Protein AF-A0A349JNM6-F1 (afdb_monomer)

Mean predicted aligned error: 13.82 Å

Sequence (179 aa):
NLFKAHPEVKPLFANTDMGNQEKKLLNSLVLVVENLRNPEALGPVLNALGGRHVSYGAIPKYYGPVGEALLLTFEQYLLEDWTPEVKKAWLDAFTAITSLMLKGAGVDHAPTTNKSEIAENSEQQAAKTITKPIEQKIEEIPQVEPAEQILTEIPEEASSELPVELLESSFEKVKPRAN

Structure (mmCIF, N/CA/C/O backbone):
data_AF-A0A349JNM6-F1
#
_entry.id   AF-A0A349JNM6-F1
#
loop_
_atom_site.group_PDB
_atom_site.id
_atom_site.type_symbol
_atom_site.label_atom_id
_atom_site.label_alt_id
_atom_site.label_comp_id
_atom_site.label_asym_id
_atom_site.label_entity_id
_atom_site.label_seq_id
_atom_site.pdbx_PDB_ins_code
_atom_site.Cartn_x
_atom_site.Cartn_y
_atom_site.Cartn_z
_atom_site.occupancy
_atom_site.B_iso_or_equiv
_atom_site.auth_seq_id
_atom_site.auth_comp_id
_atom_site.auth_asym_id
_atom_site.auth_atom_id
_atom_site.pdbx_PDB_model_num
ATOM 1 N N . ASN A 1 1 ? -10.653 -5.153 -6.388 1.00 92.12 1 ASN A N 1
ATOM 2 C CA . ASN A 1 1 ? -10.593 -3.674 -6.346 1.00 92.12 1 ASN A CA 1
ATOM 3 C C . ASN A 1 1 ? -9.764 -3.078 -7.480 1.00 92.12 1 ASN A C 1
ATOM 5 O O . ASN A 1 1 ? -10.368 -2.471 -8.356 1.00 92.12 1 ASN A O 1
ATOM 9 N N . LEU A 1 2 ? -8.451 -3.335 -7.561 1.00 95.06 2 LEU A N 1
ATOM 10 C CA . LEU A 1 2 ? -7.548 -2.705 -8.545 1.00 95.06 2 LEU A CA 1
ATOM 11 C C . LEU A 1 2 ? -8.039 -2.761 -10.000 1.00 95.06 2 LEU A C 1
ATOM 13 O O . LEU A 1 2 ? -8.344 -1.739 -10.590 1.00 95.06 2 LEU A O 1
ATOM 17 N N . PHE A 1 3 ? -8.208 -3.953 -10.564 1.00 94.94 3 PHE A N 1
ATOM 18 C CA . PHE A 1 3 ? -8.586 -4.131 -11.973 1.00 94.94 3 PHE A CA 1
ATOM 19 C C . PHE A 1 3 ? -9.996 -3.660 -12.347 1.00 94.94 3 PHE A C 1
ATOM 21 O O . PHE A 1 3 ? -10.322 -3.598 -13.535 1.00 94.94 3 PHE A O 1
ATOM 28 N N . LYS A 1 4 ? -10.842 -3.395 -11.348 1.00 95.31 4 LYS A N 1
ATOM 29 C CA . LYS A 1 4 ? -12.182 -2.840 -11.548 1.00 95.31 4 LYS A CA 1
ATOM 30 C C . LYS A 1 4 ? -12.114 -1.317 -11.673 1.00 95.31 4 LYS A C 1
ATOM 32 O O . LYS A 1 4 ? -12.779 -0.777 -12.545 1.00 95.31 4 LYS A O 1
ATOM 37 N N . ALA A 1 5 ? -11.322 -0.664 -10.821 1.00 93.50 5 ALA A N 1
ATOM 38 C CA . ALA A 1 5 ? -11.134 0.787 -10.829 1.00 93.50 5 ALA A CA 1
ATOM 39 C C . ALA A 1 5 ? -10.139 1.248 -11.910 1.00 93.50 5 ALA A C 1
ATOM 41 O O . ALA A 1 5 ? -10.367 2.260 -12.559 1.00 93.50 5 ALA A O 1
ATOM 42 N N . HIS A 1 6 ? -9.093 0.454 -12.143 1.00 94.06 6 HIS A N 1
ATOM 43 C CA . HIS A 1 6 ? -7.965 0.762 -13.023 1.00 94.06 6 HIS A CA 1
ATOM 44 C C . HIS A 1 6 ? -7.718 -0.387 -14.013 1.00 94.06 6 HIS A C 1
ATOM 46 O O . HIS A 1 6 ? -6.778 -1.176 -13.860 1.00 94.06 6 HIS A O 1
ATOM 52 N N . PRO A 1 7 ? -8.592 -0.592 -15.013 1.00 94.44 7 PRO A N 1
ATOM 53 C CA . PRO A 1 7 ? -8.409 -1.655 -16.000 1.00 94.44 7 PRO A CA 1
ATOM 54 C C . PRO A 1 7 ? -7.111 -1.509 -16.812 1.00 94.44 7 PRO A C 1
ATOM 56 O O . PRO A 1 7 ? -6.583 -2.515 -17.286 1.00 94.44 7 PRO A O 1
ATOM 59 N N . GLU A 1 8 ? -6.568 -0.298 -16.934 1.00 91.81 8 GLU A N 1
ATOM 60 C CA . GLU A 1 8 ? -5.320 0.028 -17.627 1.00 91.81 8 GLU A CA 1
ATOM 61 C C . GLU A 1 8 ? -4.078 -0.621 -17.008 1.00 91.81 8 GLU A C 1
ATOM 63 O O . GLU A 1 8 ? -3.076 -0.777 -17.703 1.00 91.81 8 GLU A O 1
ATOM 68 N N . VAL A 1 9 ? -4.129 -1.039 -15.736 1.00 91.25 9 VAL A N 1
ATOM 69 C CA . VAL A 1 9 ? -3.000 -1.730 -15.091 1.00 91.25 9 VAL A CA 1
ATOM 70 C C . VAL A 1 9 ? -3.009 -3.241 -15.325 1.00 91.25 9 VAL A C 1
ATOM 72 O O . VAL A 1 9 ? -1.990 -3.890 -15.106 1.00 91.25 9 VAL A O 1
ATOM 75 N N . LYS A 1 10 ? -4.123 -3.822 -15.803 1.00 91.94 10 LYS A N 1
ATOM 76 C CA . LYS A 1 10 ? -4.240 -5.271 -16.065 1.00 91.94 10 LYS A CA 1
ATOM 77 C C . LYS A 1 10 ? -3.101 -5.837 -16.927 1.00 91.94 10 LYS A C 1
ATOM 79 O O . LYS A 1 10 ? -2.622 -6.917 -16.585 1.00 91.94 10 LYS A O 1
ATOM 84 N N . PRO A 1 11 ? -2.627 -5.160 -17.996 1.00 91.81 11 PRO A N 1
ATOM 85 C CA . PRO A 1 11 ? -1.544 -5.684 -18.825 1.00 91.81 11 PRO A CA 1
ATOM 86 C C . PRO A 1 11 ? -0.237 -5.944 -18.065 1.00 91.81 11 PRO A C 1
ATOM 88 O O . PRO A 1 11 ? 0.494 -6.855 -18.443 1.00 91.81 11 PRO A O 1
ATOM 91 N N . LEU A 1 12 ? 0.036 -5.222 -16.968 1.00 89.25 12 LEU A N 1
ATOM 92 C CA . LEU A 1 12 ? 1.219 -5.461 -16.123 1.00 89.25 12 LEU A CA 1
ATOM 93 C C . LEU A 1 12 ? 1.202 -6.850 -15.468 1.00 89.25 12 LEU A C 1
ATOM 95 O O . LEU A 1 12 ? 2.251 -7.387 -15.133 1.00 89.25 12 LEU A O 1
ATOM 99 N N . PHE A 1 13 ? 0.014 -7.436 -15.308 1.00 92.00 13 PHE A N 1
ATOM 100 C CA . PHE A 1 13 ? -0.201 -8.726 -14.655 1.00 92.00 13 PHE A CA 1
ATOM 101 C C . PHE A 1 13 ? -0.550 -9.844 -15.649 1.00 92.00 13 PHE A C 1
ATOM 103 O O . PHE A 1 13 ? -0.855 -10.958 -15.233 1.00 92.00 13 PHE A O 1
ATOM 110 N N . ALA A 1 14 ? -0.512 -9.581 -16.962 1.00 90.38 14 ALA A N 1
ATOM 111 C CA . ALA A 1 14 ? -0.973 -10.530 -17.982 1.00 90.38 14 ALA A CA 1
ATOM 112 C C . ALA A 1 14 ? -0.205 -11.865 -17.971 1.00 90.38 14 ALA A C 1
ATOM 114 O O . ALA A 1 14 ? -0.780 -12.909 -18.262 1.00 90.38 14 ALA A O 1
ATOM 115 N N . ASN A 1 15 ? 1.077 -11.830 -17.597 1.00 90.38 15 ASN A N 1
ATOM 116 C CA . ASN A 1 15 ? 1.948 -13.006 -17.494 1.00 90.38 15 ASN A CA 1
ATOM 117 C C . ASN A 1 15 ? 2.228 -13.396 -16.034 1.00 90.38 15 ASN A C 1
ATOM 119 O O . ASN A 1 15 ? 3.237 -14.033 -15.732 1.00 90.38 15 ASN A O 1
ATOM 123 N N . THR A 1 16 ? 1.376 -12.959 -15.108 1.00 92.19 16 THR A N 1
ATOM 124 C CA . THR A 1 16 ? 1.538 -13.197 -13.678 1.00 92.19 16 THR A CA 1
ATOM 125 C C . THR A 1 16 ? 0.541 -14.245 -13.206 1.00 92.19 16 THR A C 1
ATOM 127 O O . THR A 1 16 ? -0.661 -14.131 -13.429 1.00 92.19 16 THR A O 1
ATOM 130 N N . ASP A 1 17 ? 1.034 -15.255 -12.494 1.00 94.25 17 ASP A N 1
ATOM 131 C CA . ASP A 1 17 ? 0.174 -16.147 -11.723 1.00 94.25 17 ASP A CA 1
ATOM 132 C C . ASP A 1 17 ? -0.456 -15.357 -10.569 1.00 94.25 17 ASP A C 1
ATOM 134 O O . ASP A 1 17 ? 0.225 -14.973 -9.614 1.00 94.25 17 ASP A O 1
ATOM 138 N N . MET A 1 18 ? -1.761 -15.106 -10.675 1.00 91.88 18 MET A N 1
ATOM 139 C CA . MET A 1 18 ? -2.489 -14.269 -9.726 1.00 91.88 18 MET A CA 1
ATOM 140 C C . MET A 1 18 ? -2.569 -14.873 -8.320 1.00 91.88 18 MET A C 1
ATOM 142 O O . MET A 1 18 ? -2.523 -14.117 -7.353 1.00 91.88 18 MET A O 1
ATOM 146 N N . GLY A 1 19 ? -2.617 -16.203 -8.180 1.00 91.06 19 GLY A N 1
ATOM 147 C CA . GLY A 1 19 ? -2.638 -16.851 -6.865 1.00 91.06 19 GLY A CA 1
ATOM 148 C C . GLY A 1 19 ? -1.285 -16.745 -6.159 1.00 91.06 19 GLY A C 1
ATOM 149 O O . GLY A 1 19 ? -1.203 -16.484 -4.959 1.00 91.06 19 GLY A O 1
ATOM 150 N N . ASN A 1 20 ? -0.192 -16.870 -6.913 1.00 91.00 20 ASN A N 1
ATOM 151 C CA . ASN A 1 20 ? 1.147 -16.613 -6.386 1.00 91.00 20 ASN A CA 1
ATOM 152 C C . ASN A 1 20 ? 1.394 -15.119 -6.122 1.00 91.00 20 ASN A C 1
ATOM 154 O O . ASN A 1 20 ? 2.088 -14.774 -5.163 1.00 91.00 20 ASN A O 1
ATOM 158 N N . GLN A 1 21 ? 0.830 -14.228 -6.939 1.00 91.88 21 GLN A N 1
ATOM 159 C CA . GLN A 1 21 ? 0.926 -12.783 -6.738 1.00 91.88 21 GLN A CA 1
ATOM 160 C C . GLN A 1 21 ? 0.206 -12.327 -5.469 1.00 91.88 21 GLN A C 1
ATOM 162 O O . GLN A 1 21 ? 0.753 -11.510 -4.731 1.00 91.88 21 GLN A O 1
ATOM 167 N N . GLU A 1 22 ? -0.972 -12.881 -5.182 1.00 89.81 22 GLU A N 1
ATOM 168 C CA . GLU A 1 22 ? -1.706 -12.635 -3.939 1.00 89.81 22 GLU A CA 1
ATOM 169 C C . GLU A 1 22 ? -0.856 -12.993 -2.713 1.00 89.81 22 GLU A C 1
ATOM 171 O O . GLU A 1 22 ? -0.651 -12.156 -1.834 1.00 89.81 22 GLU A O 1
ATOM 176 N N . LYS A 1 23 ? -0.259 -14.193 -2.700 1.00 90.44 23 LYS A N 1
ATOM 177 C CA . LYS A 1 23 ? 0.640 -14.631 -1.618 1.00 90.44 23 LYS A CA 1
ATOM 178 C C . LYS A 1 23 ? 1.849 -13.708 -1.460 1.00 90.44 23 LYS A C 1
ATOM 180 O O . LYS A 1 23 ? 2.215 -13.359 -0.342 1.00 90.44 23 LYS A O 1
ATOM 185 N N . LYS A 1 24 ? 2.474 -13.290 -2.567 1.00 90.25 24 LYS A N 1
ATOM 186 C CA . LYS A 1 24 ? 3.618 -12.360 -2.541 1.00 90.25 24 LYS A CA 1
ATOM 187 C C . LYS A 1 24 ? 3.237 -10.994 -1.978 1.00 90.25 24 LYS A C 1
ATOM 189 O O . LYS A 1 24 ? 4.013 -10.432 -1.205 1.00 90.25 24 LYS A O 1
ATOM 194 N N . LEU A 1 25 ? 2.071 -10.473 -2.359 1.00 90.69 25 LEU A N 1
ATOM 195 C C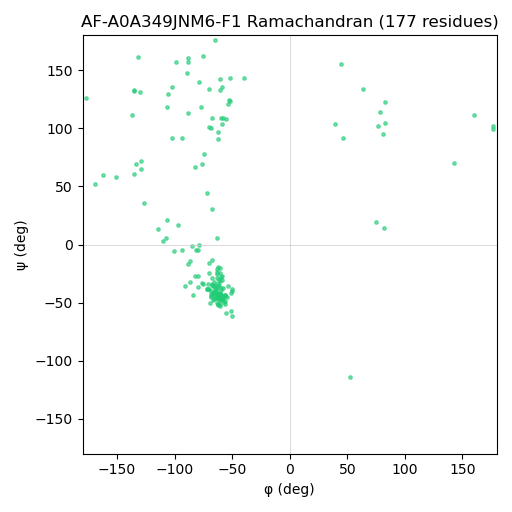A . LEU A 1 25 ? 1.553 -9.214 -1.835 1.00 90.69 25 LEU A CA 1
ATOM 196 C C . LEU A 1 25 ? 1.298 -9.328 -0.330 1.00 90.69 25 LEU A C 1
ATOM 198 O O . LEU A 1 25 ? 1.818 -8.512 0.425 1.00 90.69 25 LEU A O 1
ATOM 202 N N . LEU A 1 26 ? 0.588 -10.370 0.111 1.00 89.62 26 LEU A N 1
ATOM 203 C CA . LEU A 1 26 ? 0.312 -10.596 1.530 1.00 89.62 26 LEU A CA 1
ATOM 204 C C . LEU A 1 26 ? 1.602 -10.723 2.348 1.00 89.62 26 LEU A C 1
ATOM 206 O O . LEU A 1 26 ? 1.749 -10.038 3.353 1.00 89.62 26 LEU A O 1
ATOM 210 N N . ASN A 1 27 ? 2.563 -11.528 1.892 1.00 89.25 27 ASN A N 1
ATOM 211 C CA . ASN A 1 27 ? 3.848 -11.690 2.577 1.00 89.25 27 ASN A CA 1
ATOM 212 C C . ASN A 1 27 ? 4.628 -10.372 2.666 1.00 89.25 27 ASN A C 1
ATOM 214 O O . ASN A 1 27 ? 5.314 -10.127 3.653 1.00 89.25 27 ASN A O 1
ATOM 218 N N . SER A 1 28 ? 4.522 -9.519 1.644 1.00 90.12 28 SER A N 1
ATOM 219 C CA . SER A 1 28 ? 5.166 -8.202 1.644 1.00 90.12 28 SER A CA 1
ATOM 220 C C . SER A 1 28 ? 4.494 -7.250 2.638 1.00 90.12 28 SER A C 1
ATOM 222 O O . SER A 1 28 ? 5.192 -6.513 3.325 1.00 90.12 28 SER A O 1
ATOM 224 N N . LEU A 1 29 ? 3.161 -7.292 2.760 1.00 90.38 29 LEU A N 1
ATOM 225 C CA . LEU A 1 29 ? 2.422 -6.530 3.772 1.00 90.38 29 LEU A CA 1
ATOM 226 C C . LEU A 1 29 ? 2.748 -7.011 5.192 1.00 90.38 29 LEU A C 1
ATOM 228 O O . LEU A 1 29 ? 3.026 -6.181 6.050 1.00 90.38 29 LEU A O 1
ATOM 232 N N . VAL A 1 30 ? 2.793 -8.329 5.419 1.00 89.94 30 VAL A N 1
ATOM 233 C CA . VAL A 1 30 ? 3.215 -8.928 6.699 1.00 89.94 30 VAL A CA 1
ATOM 234 C C . VAL A 1 30 ? 4.612 -8.443 7.077 1.00 89.94 30 VAL A C 1
ATOM 236 O O . VAL A 1 30 ? 4.790 -7.905 8.162 1.00 89.94 30 VAL A O 1
ATOM 239 N N . LEU A 1 31 ? 5.578 -8.549 6.158 1.00 88.38 31 LEU A N 1
ATOM 240 C CA . LEU A 1 31 ? 6.951 -8.105 6.397 1.00 88.38 31 LEU A CA 1
ATOM 241 C C . LEU A 1 31 ? 7.014 -6.628 6.801 1.00 88.38 31 LEU A C 1
ATOM 243 O O . LEU A 1 31 ? 7.751 -6.276 7.716 1.00 88.38 31 LEU A O 1
ATOM 247 N N . VAL A 1 32 ? 6.261 -5.764 6.118 1.00 88.69 32 VAL A N 1
ATOM 248 C CA . VAL A 1 32 ? 6.196 -4.338 6.454 1.00 88.69 32 VAL A CA 1
ATOM 249 C C . VAL A 1 32 ? 5.631 -4.141 7.855 1.00 88.69 32 VAL A C 1
ATOM 251 O O . VAL A 1 32 ? 6.270 -3.464 8.652 1.00 88.69 32 VAL A O 1
ATOM 254 N N . VAL A 1 33 ? 4.471 -4.736 8.157 1.00 88.88 33 VAL A N 1
ATOM 255 C CA . VAL A 1 33 ? 3.776 -4.563 9.442 1.00 88.88 33 VAL A CA 1
ATOM 256 C C . VAL A 1 33 ? 4.635 -5.063 10.604 1.00 88.88 33 VAL A C 1
ATOM 258 O O . VAL A 1 33 ? 4.842 -4.323 11.560 1.00 88.88 33 VAL A O 1
ATOM 261 N N . GLU A 1 34 ? 5.233 -6.250 10.479 1.00 87.25 34 GLU A N 1
ATOM 262 C CA . GLU A 1 34 ? 6.129 -6.834 11.491 1.00 87.25 34 GLU A CA 1
ATOM 263 C C . GLU A 1 34 ? 7.400 -6.002 11.736 1.00 87.25 34 GLU A C 1
ATOM 265 O O . GLU A 1 34 ? 8.053 -6.153 12.767 1.00 87.25 34 GLU A O 1
ATOM 270 N N . ASN A 1 35 ? 7.767 -5.118 10.802 1.00 87.94 35 ASN A N 1
ATOM 271 C CA . ASN A 1 35 ? 8.970 -4.288 10.885 1.00 87.94 35 ASN A CA 1
ATOM 272 C C . ASN A 1 35 ? 8.664 -2.787 11.004 1.00 87.94 35 ASN A C 1
ATOM 274 O O . ASN A 1 35 ? 9.585 -1.978 10.894 1.00 87.94 35 ASN A O 1
ATOM 278 N N . LEU A 1 36 ? 7.416 -2.387 11.283 1.00 86.00 36 LEU A N 1
ATOM 279 C CA . LEU A 1 36 ? 7.058 -0.973 11.479 1.00 86.00 36 LEU A CA 1
ATOM 280 C C . LEU A 1 36 ? 7.843 -0.319 12.626 1.00 86.00 36 LEU A C 1
ATOM 282 O O . LEU A 1 36 ? 8.159 0.865 12.556 1.00 86.00 36 LEU A O 1
ATOM 286 N N . ARG A 1 37 ? 8.214 -1.100 13.649 1.00 86.75 37 ARG A N 1
ATOM 287 C CA . ARG A 1 37 ? 9.051 -0.652 14.779 1.00 86.75 37 ARG A CA 1
ATOM 288 C C . ARG A 1 37 ? 10.550 -0.635 14.476 1.00 86.75 37 ARG A C 1
ATOM 290 O O . ARG A 1 37 ? 11.331 -0.213 15.321 1.00 86.75 37 ARG A O 1
ATOM 297 N N . ASN A 1 38 ? 10.962 -1.105 13.298 1.00 87.06 38 ASN A N 1
ATOM 298 C CA . ASN A 1 38 ? 12.358 -1.144 12.870 1.00 87.06 38 ASN A CA 1
ATOM 299 C C . ASN A 1 38 ? 12.534 -0.509 11.474 1.00 87.06 38 ASN A C 1
ATOM 301 O O . ASN A 1 38 ? 12.892 -1.192 10.504 1.00 87.06 38 ASN A O 1
ATOM 305 N N . PRO A 1 39 ? 12.281 0.807 11.345 1.00 81.44 39 PRO A N 1
ATOM 306 C CA . PRO A 1 39 ? 12.345 1.501 10.060 1.00 81.44 39 PRO A CA 1
ATOM 307 C C . PRO A 1 39 ? 13.742 1.455 9.420 1.00 81.44 39 PRO A C 1
ATOM 309 O O . PRO A 1 39 ? 13.848 1.422 8.191 1.00 81.44 39 PRO A O 1
ATOM 312 N N . GLU A 1 40 ? 14.811 1.389 10.224 1.00 85.69 40 GLU A N 1
ATOM 313 C CA . GLU A 1 40 ? 16.193 1.283 9.736 1.00 85.69 40 GLU A CA 1
ATOM 314 C C . GLU A 1 40 ? 16.445 -0.020 8.966 1.00 85.69 40 GLU A C 1
ATOM 316 O O . GLU A 1 40 ? 17.122 -0.011 7.937 1.00 85.69 40 GLU A O 1
ATOM 321 N N . ALA A 1 41 ? 15.853 -1.132 9.411 1.00 86.94 41 ALA A N 1
ATOM 322 C CA . ALA A 1 41 ? 15.931 -2.406 8.700 1.00 86.94 41 ALA A CA 1
ATOM 323 C C . ALA A 1 41 ? 15.008 -2.450 7.472 1.00 86.94 41 ALA A C 1
ATOM 325 O O . ALA A 1 41 ? 15.342 -3.072 6.460 1.00 86.94 41 ALA A O 1
ATOM 326 N N . LEU A 1 42 ? 13.854 -1.780 7.538 1.00 88.75 42 LEU A N 1
ATOM 327 C CA . LEU A 1 42 ? 12.852 -1.813 6.474 1.00 88.75 42 LEU A CA 1
ATOM 328 C C . LEU A 1 42 ? 13.257 -0.968 5.253 1.00 88.75 42 LEU A C 1
ATOM 330 O O . LEU A 1 42 ? 12.984 -1.352 4.112 1.00 88.75 42 LEU A O 1
ATOM 334 N N . GLY A 1 43 ? 13.954 0.151 5.474 1.00 91.81 43 GLY A N 1
ATOM 335 C CA . GLY A 1 43 ? 14.396 1.073 4.423 1.00 91.81 43 GLY A CA 1
ATOM 336 C C . GLY A 1 43 ? 15.150 0.399 3.265 1.00 91.81 43 GLY A C 1
ATOM 337 O O . GLY A 1 43 ? 14.701 0.501 2.118 1.00 91.81 43 GLY A O 1
ATOM 338 N N . PRO A 1 44 ? 16.261 -0.321 3.520 1.00 93.25 44 PRO A N 1
ATOM 339 C CA . PRO A 1 44 ? 17.017 -1.026 2.481 1.00 93.25 44 PRO A CA 1
ATOM 340 C C . PRO A 1 44 ? 16.197 -2.087 1.737 1.00 93.25 44 PRO A C 1
ATOM 342 O O . PRO A 1 44 ? 16.333 -2.237 0.522 1.00 93.25 44 PRO A O 1
ATOM 345 N N . VAL A 1 45 ? 15.311 -2.798 2.444 1.00 92.12 45 VAL A N 1
ATOM 346 C CA . VAL A 1 45 ? 14.451 -3.834 1.853 1.00 92.12 45 VAL A CA 1
ATOM 347 C C . VAL A 1 45 ? 13.454 -3.219 0.873 1.00 92.12 45 VAL A C 1
ATOM 349 O O . VAL A 1 45 ? 13.324 -3.703 -0.256 1.00 92.12 45 VAL A O 1
ATOM 352 N N . LEU A 1 46 ? 12.782 -2.136 1.270 1.00 94.25 46 LEU A N 1
ATOM 353 C CA . LEU A 1 46 ? 11.830 -1.424 0.415 1.00 94.25 46 LEU A CA 1
ATOM 354 C C . LEU A 1 46 ? 12.518 -0.746 -0.770 1.00 94.25 46 LEU A C 1
ATOM 356 O O . LEU A 1 46 ? 11.989 -0.768 -1.881 1.00 94.25 46 LEU A O 1
ATOM 360 N N . ASN A 1 47 ? 13.728 -0.225 -0.572 1.00 94.88 47 ASN A N 1
ATOM 361 C CA . ASN A 1 47 ? 14.535 0.326 -1.653 1.00 94.88 47 ASN A CA 1
ATOM 362 C C . ASN A 1 47 ? 14.885 -0.756 -2.698 1.00 94.88 47 ASN A C 1
ATOM 364 O O . ASN A 1 47 ? 14.576 -0.613 -3.882 1.00 94.88 47 ASN A O 1
ATOM 368 N N . ALA A 1 48 ? 15.410 -1.905 -2.263 1.00 94.38 48 ALA A N 1
ATOM 369 C CA . ALA A 1 48 ? 15.701 -3.026 -3.158 1.00 94.38 48 ALA A CA 1
ATOM 370 C C . ALA A 1 48 ? 14.436 -3.582 -3.844 1.00 94.38 48 ALA A C 1
ATOM 372 O O . ALA A 1 48 ? 14.470 -4.006 -5.004 1.00 94.38 48 ALA A O 1
ATOM 373 N N . LEU A 1 49 ? 13.296 -3.589 -3.145 1.00 93.94 49 LEU A N 1
ATOM 374 C CA . LEU A 1 49 ? 12.007 -3.970 -3.722 1.00 93.94 49 LEU A CA 1
ATOM 375 C C . LEU A 1 49 ? 11.564 -2.993 -4.819 1.00 93.94 49 LEU A C 1
ATOM 377 O O . LEU A 1 49 ? 11.085 -3.446 -5.859 1.00 93.94 49 LEU A O 1
ATOM 381 N N . GLY A 1 50 ? 11.757 -1.691 -4.615 1.00 94.50 50 GLY A N 1
ATOM 382 C CA . GLY A 1 50 ? 11.514 -0.648 -5.609 1.00 94.50 50 GLY A CA 1
ATOM 383 C C . GLY A 1 50 ? 12.321 -0.844 -6.892 1.00 94.50 50 GLY A C 1
ATOM 384 O O . GLY A 1 50 ? 11.753 -0.845 -7.983 1.00 94.50 50 GLY A O 1
ATOM 385 N N . GLY A 1 51 ? 13.618 -1.140 -6.769 1.00 94.94 51 GLY A N 1
ATOM 386 C CA . GLY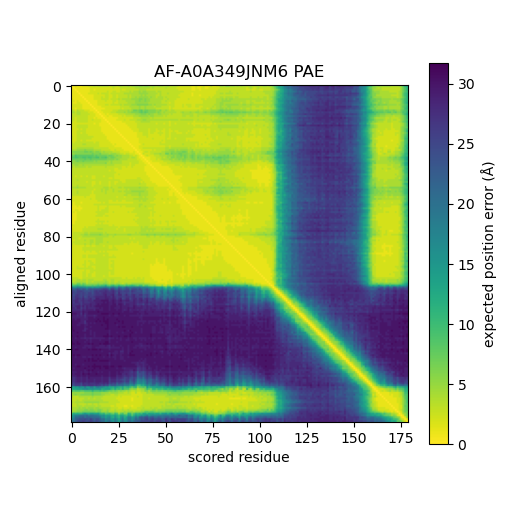 A 1 51 ? 14.471 -1.454 -7.921 1.00 94.94 51 GLY A CA 1
ATOM 387 C C . GLY A 1 51 ? 13.980 -2.672 -8.716 1.00 94.94 51 GLY A C 1
ATOM 388 O O . GLY A 1 51 ? 13.955 -2.653 -9.946 1.00 94.94 51 GLY A O 1
ATOM 389 N N . ARG A 1 52 ? 13.489 -3.717 -8.033 1.00 93.94 52 ARG A N 1
ATOM 390 C CA . ARG A 1 52 ? 12.852 -4.870 -8.700 1.00 93.94 52 ARG A CA 1
ATOM 391 C C . ARG A 1 52 ? 11.529 -4.510 -9.375 1.00 93.94 52 ARG A C 1
ATOM 393 O O . ARG A 1 52 ? 11.223 -5.063 -10.421 1.00 93.94 52 ARG A O 1
ATOM 400 N N . HIS A 1 53 ? 10.756 -3.579 -8.820 1.00 93.19 53 HIS A N 1
ATOM 401 C CA . HIS A 1 53 ? 9.494 -3.148 -9.426 1.00 93.19 53 HIS A CA 1
ATOM 402 C C . HIS A 1 53 ? 9.693 -2.483 -10.795 1.00 93.19 53 HIS A C 1
ATOM 404 O O . HIS A 1 53 ? 8.839 -2.639 -11.668 1.00 93.19 53 HIS A O 1
ATOM 410 N N . VAL A 1 54 ? 10.843 -1.840 -11.031 1.00 92.94 54 VAL A N 1
ATOM 411 C CA . VAL A 1 54 ? 11.201 -1.304 -12.356 1.00 92.94 54 VAL A CA 1
ATOM 412 C C . VAL A 1 54 ? 11.257 -2.413 -13.409 1.00 92.94 54 VAL A C 1
ATOM 414 O O . VAL A 1 54 ? 10.706 -2.248 -14.496 1.00 92.94 54 VAL A O 1
ATOM 417 N N . SER A 1 55 ? 11.848 -3.573 -13.095 1.00 89.62 55 SER A N 1
ATOM 418 C CA . SER A 1 55 ? 11.931 -4.688 -14.053 1.00 89.62 55 SER A CA 1
ATOM 419 C C . SER A 1 55 ? 10.582 -5.361 -14.322 1.00 89.62 55 SER A C 1
ATOM 421 O O . SER A 1 55 ? 10.427 -6.036 -15.337 1.00 89.62 55 SER A O 1
ATOM 423 N N . TYR A 1 56 ? 9.583 -5.127 -13.466 1.00 88.31 56 TYR A N 1
ATOM 424 C CA . TYR A 1 56 ? 8.192 -5.539 -13.686 1.00 88.31 56 TYR A CA 1
ATOM 425 C C . TYR A 1 56 ? 7.392 -4.524 -14.520 1.00 88.31 56 TYR A C 1
ATOM 427 O O . TYR A 1 56 ? 6.218 -4.751 -14.802 1.00 88.31 56 TYR A O 1
ATOM 435 N N . GLY A 1 57 ? 8.003 -3.402 -14.916 1.00 89.44 57 GLY A N 1
ATOM 436 C CA . GLY A 1 57 ? 7.336 -2.324 -15.647 1.00 89.44 57 GLY A CA 1
ATOM 437 C C . GLY A 1 57 ? 6.547 -1.364 -14.754 1.00 89.44 57 GLY A C 1
ATOM 438 O O . GLY A 1 57 ? 5.739 -0.581 -15.261 1.00 89.44 57 GLY A O 1
ATOM 439 N N . ALA A 1 58 ? 6.756 -1.402 -13.432 1.00 90.50 58 ALA A N 1
ATOM 440 C CA . ALA A 1 58 ? 6.152 -0.431 -12.534 1.00 90.50 58 ALA A CA 1
ATOM 441 C C . ALA A 1 58 ? 6.796 0.946 -12.733 1.00 90.50 58 ALA A C 1
ATOM 443 O O . ALA A 1 58 ? 8.017 1.091 -12.756 1.00 90.50 58 ALA A O 1
ATOM 444 N N . ILE A 1 59 ? 5.951 1.967 -12.829 1.00 93.12 59 ILE A N 1
ATOM 445 C CA . ILE A 1 59 ? 6.343 3.371 -12.946 1.00 93.12 59 ILE A CA 1
ATOM 446 C C . ILE A 1 59 ? 5.537 4.203 -11.944 1.00 93.12 59 ILE A C 1
ATOM 448 O O . ILE A 1 59 ? 4.485 3.737 -11.490 1.00 93.12 59 ILE A O 1
ATOM 452 N N . PRO A 1 60 ? 5.975 5.432 -11.607 1.00 94.31 60 PRO A N 1
ATOM 453 C CA . PRO A 1 60 ? 5.368 6.227 -10.538 1.00 94.31 60 PRO A CA 1
ATOM 454 C C . PRO A 1 60 ? 3.843 6.353 -10.613 1.00 94.31 60 PRO A C 1
ATOM 456 O O . PRO A 1 60 ? 3.164 6.223 -9.598 1.00 94.31 60 PRO A O 1
ATOM 459 N N . LYS A 1 61 ? 3.287 6.493 -11.824 1.00 94.00 61 LYS A N 1
ATOM 460 C CA . LYS A 1 61 ? 1.839 6.648 -12.034 1.00 94.00 61 LYS A CA 1
ATOM 461 C C . LYS A 1 61 ? 0.989 5.467 -11.539 1.00 94.00 61 LYS A C 1
ATOM 463 O O . LYS A 1 61 ? -0.209 5.636 -11.364 1.00 94.00 61 LYS A O 1
ATOM 468 N N . TYR A 1 62 ? 1.568 4.277 -11.352 1.00 93.31 62 TYR A N 1
ATOM 469 C CA . TYR A 1 62 ? 0.819 3.090 -10.921 1.00 93.31 62 TYR A CA 1
ATOM 470 C C . TYR A 1 62 ? 0.723 2.943 -9.399 1.00 93.31 62 TYR A C 1
ATOM 472 O O . TYR A 1 62 ? -0.147 2.217 -8.925 1.00 93.31 62 TYR A O 1
ATOM 480 N N . TYR A 1 63 ? 1.562 3.637 -8.623 1.00 93.69 63 TYR A N 1
ATOM 481 C CA . TYR A 1 63 ? 1.556 3.510 -7.163 1.00 93.69 63 TYR A CA 1
ATOM 482 C C . TYR A 1 63 ? 0.264 4.059 -6.542 1.00 93.69 63 TYR A C 1
ATOM 484 O O . TYR A 1 63 ? -0.312 3.397 -5.685 1.00 93.69 63 TYR A O 1
ATOM 492 N N . GLY A 1 64 ? -0.239 5.204 -7.021 1.00 94.25 64 GLY A N 1
ATOM 493 C CA . GLY A 1 64 ? -1.522 5.774 -6.577 1.00 94.25 64 GLY A CA 1
ATOM 494 C C . GLY A 1 64 ? -2.701 4.800 -6.737 1.00 94.25 64 GLY A C 1
ATOM 495 O O . GLY A 1 64 ? -3.276 4.398 -5.726 1.00 94.25 64 GLY A O 1
ATOM 496 N N . PRO A 1 65 ? -2.990 4.319 -7.963 1.00 94.81 65 PRO A N 1
ATOM 497 C CA . PRO A 1 65 ? -4.014 3.302 -8.225 1.00 94.81 65 PRO A CA 1
ATOM 498 C C . PRO A 1 65 ? -3.929 2.046 -7.345 1.00 94.81 65 PRO A C 1
ATOM 500 O O . PRO A 1 65 ? -4.944 1.506 -6.902 1.00 94.81 65 PRO A O 1
ATOM 503 N N . VAL A 1 66 ? -2.711 1.555 -7.085 1.00 93.69 66 VAL A N 1
ATOM 504 C CA . VAL A 1 66 ? -2.494 0.392 -6.212 1.00 93.69 66 VAL A CA 1
ATOM 505 C C . VAL A 1 66 ? -2.828 0.727 -4.758 1.00 93.69 66 VAL A C 1
ATOM 507 O O . VAL A 1 66 ? -3.489 -0.075 -4.099 1.00 93.69 66 VAL A O 1
ATOM 510 N N . GLY A 1 67 ? -2.426 1.904 -4.273 1.00 94.56 67 GLY A N 1
ATOM 511 C CA . GLY A 1 67 ? -2.744 2.383 -2.927 1.00 94.56 67 GLY A CA 1
ATOM 512 C C . GLY A 1 67 ? -4.239 2.564 -2.699 1.00 94.56 67 GLY A C 1
ATOM 513 O O . GLY A 1 67 ? -4.774 2.065 -1.712 1.00 94.56 67 GLY A O 1
ATOM 514 N N . GLU A 1 68 ? -4.936 3.195 -3.643 1.00 94.69 68 GLU A N 1
ATOM 515 C CA . GLU A 1 68 ? -6.394 3.362 -3.595 1.00 94.69 68 GLU A CA 1
ATOM 516 C C . GLU A 1 68 ? -7.111 2.010 -3.532 1.00 94.69 68 GLU A C 1
ATOM 518 O O . GLU A 1 68 ? -7.979 1.785 -2.687 1.00 94.69 68 GLU A O 1
ATOM 523 N N . ALA A 1 69 ? -6.704 1.066 -4.384 1.00 95.38 69 ALA A N 1
ATOM 524 C CA . ALA A 1 69 ? -7.269 -0.275 -4.387 1.00 95.38 69 ALA A CA 1
ATOM 525 C C . ALA A 1 69 ? -6.981 -1.055 -3.095 1.00 95.38 69 ALA A C 1
ATOM 527 O O . ALA A 1 69 ? -7.825 -1.853 -2.673 1.00 95.38 69 ALA A O 1
ATOM 528 N N . LEU A 1 70 ? -5.807 -0.856 -2.488 1.00 93.50 70 LEU A N 1
ATOM 529 C CA . LEU A 1 70 ? -5.422 -1.480 -1.224 1.00 93.50 70 LEU A CA 1
ATOM 530 C C . LEU A 1 70 ? -6.250 -0.921 -0.062 1.00 93.50 70 LEU A C 1
ATOM 532 O O . LEU A 1 70 ? -6.870 -1.697 0.659 1.00 93.50 70 LEU A O 1
ATOM 536 N N . LEU A 1 71 ? -6.339 0.405 0.064 1.00 95.00 71 LEU A N 1
ATOM 537 C CA . LEU A 1 71 ? -7.133 1.070 1.102 1.00 95.00 71 LEU A CA 1
ATOM 538 C C . LEU A 1 71 ? -8.619 0.709 0.997 1.00 95.00 71 LEU A C 1
ATOM 540 O O . LEU A 1 71 ? -9.238 0.389 2.007 1.00 95.00 71 LEU A O 1
ATOM 544 N N . LEU A 1 72 ? -9.172 0.657 -0.221 1.00 95.31 72 LEU A N 1
ATOM 545 C CA . LEU A 1 72 ? -10.543 0.184 -0.444 1.00 95.31 72 LEU A CA 1
ATOM 546 C C . LEU A 1 72 ? -10.724 -1.282 -0.020 1.00 95.31 72 LEU A C 1
ATOM 548 O O . LEU A 1 72 ? -11.799 -1.684 0.416 1.00 95.31 72 LEU A O 1
ATOM 552 N N . THR A 1 73 ? -9.682 -2.104 -0.161 1.00 93.19 73 THR A N 1
ATOM 553 C CA . THR A 1 73 ? -9.719 -3.486 0.331 1.00 93.19 73 THR A CA 1
ATOM 554 C C . THR A 1 73 ? -9.741 -3.504 1.856 1.00 93.19 73 THR A C 1
ATOM 556 O O . THR A 1 73 ? -10.560 -4.210 2.426 1.00 93.19 73 THR A O 1
ATOM 559 N N . PHE A 1 74 ? -8.926 -2.696 2.533 1.00 93.62 74 PHE A N 1
ATOM 560 C CA . PHE A 1 74 ? -8.953 -2.613 3.997 1.00 93.62 74 PHE A CA 1
ATOM 561 C C . PHE A 1 74 ? -10.293 -2.115 4.529 1.00 93.62 74 PHE A C 1
ATOM 563 O O . PHE A 1 74 ? -10.839 -2.738 5.431 1.00 93.62 74 PHE A O 1
ATOM 570 N N . GLU A 1 75 ? -10.875 -1.087 3.913 1.00 94.50 75 GLU A N 1
ATOM 571 C CA . GLU A 1 75 ? -12.220 -0.596 4.238 1.00 94.50 75 GLU A CA 1
ATOM 572 C C . GLU A 1 75 ? -13.279 -1.709 4.177 1.00 94.50 75 GLU A C 1
ATOM 574 O O . GLU A 1 75 ? -14.078 -1.869 5.098 1.00 94.50 75 GLU A O 1
ATOM 579 N N . GLN A 1 76 ? -13.250 -2.533 3.125 1.00 93.06 76 GLN A N 1
ATOM 580 C CA . GLN A 1 76 ? -14.198 -3.638 2.941 1.00 93.06 76 GLN A CA 1
ATOM 581 C C . GLN A 1 76 ? -14.037 -4.770 3.964 1.00 93.06 76 GLN A C 1
ATOM 583 O O . GLN A 1 76 ? -15.011 -5.468 4.240 1.00 93.06 76 GLN A O 1
ATOM 588 N N . TYR A 1 77 ? -12.829 -4.982 4.491 1.00 91.44 77 TYR A N 1
ATOM 589 C CA . TYR A 1 77 ? -12.550 -6.043 5.464 1.00 91.44 77 TYR A CA 1
ATOM 590 C C . TYR A 1 77 ? -12.716 -5.580 6.912 1.00 91.44 77 TYR A C 1
ATOM 592 O O . TYR A 1 77 ? -13.161 -6.360 7.749 1.00 91.44 77 TYR A O 1
ATOM 600 N N . LEU A 1 78 ? -12.362 -4.329 7.209 1.00 92.38 78 LEU A N 1
ATOM 601 C CA . LEU A 1 78 ? -12.415 -3.772 8.560 1.00 92.38 78 LEU A CA 1
ATOM 602 C C . LEU A 1 78 ? -13.812 -3.280 8.936 1.00 92.38 78 LEU A C 1
ATOM 604 O O . LEU A 1 78 ? -14.160 -3.329 10.111 1.00 92.38 78 LEU A O 1
ATOM 608 N N . LEU A 1 79 ? -14.639 -2.878 7.963 1.00 93.94 79 LEU A N 1
ATOM 609 C CA . LEU A 1 79 ? -16.021 -2.450 8.200 1.00 93.94 79 LEU A CA 1
ATOM 610 C C . LEU A 1 79 ? -16.091 -1.367 9.296 1.00 93.94 79 LEU A C 1
ATOM 612 O O . LEU A 1 79 ? -15.570 -0.273 9.106 1.00 93.94 79 LEU A O 1
ATOM 616 N N . GLU A 1 80 ? -16.704 -1.664 10.445 1.00 94.56 80 GLU A N 1
ATOM 617 C CA . GLU A 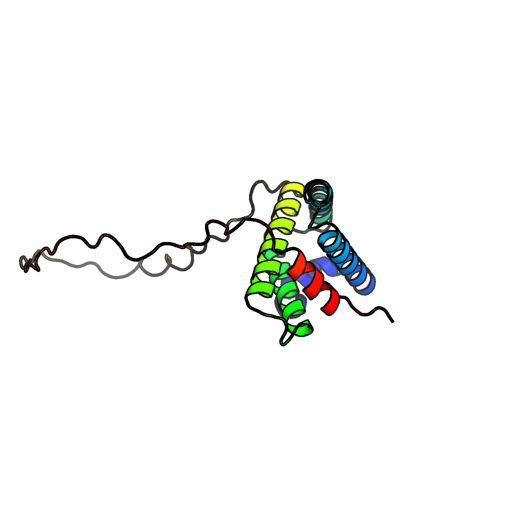1 80 ? -16.826 -0.747 11.588 1.00 94.56 80 GLU A CA 1
ATOM 618 C C . GLU A 1 80 ? -15.467 -0.361 12.197 1.00 94.56 80 GLU A C 1
ATOM 620 O O . GLU A 1 80 ? -15.331 0.724 12.759 1.00 94.56 80 GLU A O 1
ATOM 625 N N . ASP A 1 81 ? -14.445 -1.206 12.032 1.00 93.25 81 ASP A N 1
ATOM 626 C CA . ASP A 1 81 ? -13.075 -0.934 12.471 1.00 93.25 81 ASP A CA 1
ATOM 627 C C . ASP A 1 81 ? -12.307 -0.006 11.507 1.00 93.25 81 ASP A C 1
ATOM 629 O O . ASP A 1 81 ? -11.173 0.380 11.795 1.00 93.25 81 ASP A O 1
ATOM 633 N N . TRP A 1 82 ? -12.883 0.372 10.357 1.00 96.12 82 TRP A N 1
ATOM 634 C CA . TRP A 1 82 ? -12.281 1.333 9.425 1.00 96.12 82 TRP A CA 1
ATOM 635 C C . TRP A 1 82 ? -12.542 2.781 9.859 1.00 96.12 82 TRP A C 1
ATOM 637 O O . TRP A 1 82 ? -13.261 3.545 9.210 1.00 96.12 82 TRP A O 1
ATOM 647 N N . THR A 1 83 ? -11.957 3.170 10.990 1.00 96.81 83 THR A N 1
ATOM 648 C CA . THR A 1 83 ? -12.099 4.528 11.529 1.00 96.81 83 THR A CA 1
ATOM 649 C C . THR A 1 83 ? -11.244 5.544 10.752 1.00 96.81 83 THR A C 1
ATOM 651 O O . THR A 1 83 ? -10.299 5.160 10.047 1.00 96.81 83 THR A O 1
ATOM 654 N N . PRO A 1 84 ? -11.519 6.860 10.866 1.00 95.88 84 PRO A N 1
ATOM 655 C CA . PRO A 1 84 ? -10.681 7.898 10.263 1.00 95.88 84 PRO A CA 1
ATOM 656 C C . PRO A 1 84 ? -9.199 7.796 10.654 1.00 95.88 84 PRO A C 1
ATOM 658 O O . PRO A 1 84 ? -8.324 8.034 9.820 1.00 95.88 84 PRO A O 1
ATOM 661 N N . GLU A 1 85 ? -8.915 7.392 11.890 1.00 94.19 85 GLU A N 1
ATOM 662 C CA . GLU A 1 85 ? -7.564 7.203 12.419 1.00 94.19 85 GLU A CA 1
ATOM 663 C C . GLU A 1 85 ? -6.871 6.019 11.739 1.00 94.19 85 GLU A C 1
ATOM 665 O O . GLU A 1 85 ? -5.731 6.153 11.295 1.00 94.19 85 GLU A O 1
ATOM 670 N N . VAL A 1 86 ? -7.570 4.886 11.584 1.00 94.69 86 VAL A N 1
ATOM 671 C CA . VAL A 1 86 ? -7.048 3.695 10.890 1.00 94.69 86 VAL A CA 1
ATOM 672 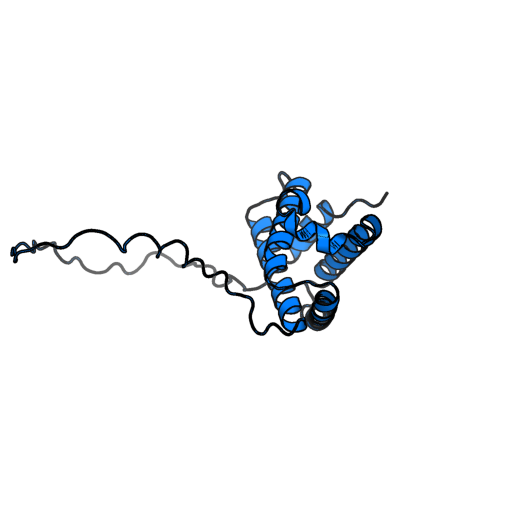C C . VAL A 1 86 ? -6.774 4.018 9.423 1.00 94.69 86 VAL A C 1
ATOM 674 O O . VAL A 1 86 ? -5.703 3.708 8.899 1.00 94.69 86 VAL A O 1
ATOM 677 N N . LYS A 1 87 ? -7.705 4.714 8.764 1.00 95.25 87 LYS A N 1
ATOM 678 C CA . LYS A 1 87 ? -7.533 5.169 7.382 1.00 95.25 87 LYS A CA 1
ATOM 679 C C . LYS A 1 87 ? -6.311 6.071 7.229 1.00 95.25 87 LYS A C 1
ATOM 681 O O . LYS A 1 87 ? -5.524 5.873 6.303 1.00 95.25 87 LYS A O 1
ATOM 686 N N . LYS A 1 88 ? -6.147 7.054 8.122 1.00 94.44 88 LYS A N 1
ATOM 687 C CA . LYS A 1 88 ? -4.991 7.958 8.114 1.00 94.44 88 LYS A CA 1
ATOM 688 C C . LYS A 1 88 ? -3.690 7.183 8.326 1.00 94.44 88 LYS A C 1
ATOM 690 O O . LYS A 1 88 ? -2.755 7.367 7.557 1.00 94.44 88 LYS A O 1
ATOM 695 N N . ALA A 1 89 ? -3.657 6.274 9.298 1.00 93.69 89 ALA A N 1
ATOM 696 C CA . ALA A 1 89 ? -2.493 5.442 9.582 1.00 93.69 89 ALA A CA 1
ATOM 697 C C . ALA A 1 89 ? -2.034 4.646 8.353 1.00 93.69 89 ALA A C 1
ATOM 699 O O . ALA A 1 89 ? -0.855 4.670 7.999 1.00 93.69 89 ALA A O 1
ATOM 700 N N . TRP A 1 90 ? -2.964 3.974 7.669 1.00 95.00 90 TRP A N 1
ATOM 701 C CA . TRP A 1 90 ? -2.644 3.200 6.469 1.00 95.00 90 TRP A CA 1
ATOM 702 C C . TRP A 1 90 ? -2.222 4.070 5.288 1.00 95.00 90 TRP A C 1
ATOM 704 O O . TRP A 1 90 ? -1.346 3.665 4.522 1.00 95.00 90 TRP A O 1
ATOM 714 N N . LEU A 1 91 ? -2.805 5.262 5.142 1.00 94.81 91 LEU A N 1
ATOM 715 C CA . LEU A 1 91 ? -2.385 6.225 4.126 1.00 94.81 91 LEU A CA 1
ATOM 716 C C . LEU A 1 91 ? -0.946 6.703 4.371 1.00 94.81 91 LEU A C 1
ATOM 718 O O . LEU A 1 91 ? -0.139 6.717 3.437 1.00 94.81 91 LEU A O 1
ATOM 722 N N . ASP A 1 92 ? -0.615 7.049 5.613 1.00 91.94 92 ASP A N 1
ATOM 723 C CA . ASP A 1 92 ? 0.721 7.504 6.001 1.00 91.94 92 ASP A CA 1
ATOM 724 C C . ASP A 1 92 ? 1.753 6.378 5.806 1.00 91.94 92 ASP A C 1
ATOM 726 O O . ASP A 1 92 ? 2.798 6.587 5.183 1.00 91.94 92 ASP A O 1
ATOM 730 N N . ALA A 1 93 ? 1.425 5.153 6.233 1.00 92.12 93 ALA A N 1
ATOM 731 C CA . ALA A 1 93 ? 2.270 3.976 6.034 1.00 92.12 93 ALA A CA 1
ATOM 732 C C . ALA A 1 93 ? 2.505 3.686 4.543 1.00 92.12 93 ALA A C 1
ATOM 734 O O . ALA A 1 93 ? 3.646 3.511 4.112 1.00 92.12 93 ALA A O 1
ATOM 735 N N . PHE A 1 94 ? 1.446 3.687 3.727 1.00 93.81 94 PHE A N 1
ATOM 736 C CA . PHE A 1 94 ? 1.563 3.490 2.282 1.00 93.81 94 PHE A CA 1
ATOM 737 C C . PHE A 1 94 ? 2.430 4.574 1.629 1.00 93.81 94 PHE A C 1
ATOM 739 O O . PHE A 1 94 ? 3.294 4.276 0.801 1.00 93.81 94 PHE A O 1
ATOM 746 N N . THR A 1 95 ? 2.258 5.832 2.032 1.00 93.12 95 THR A N 1
ATOM 747 C CA . THR A 1 95 ? 3.057 6.956 1.527 1.00 93.12 95 THR A CA 1
ATOM 748 C C . THR A 1 95 ? 4.541 6.781 1.857 1.00 93.12 95 THR A C 1
ATOM 750 O O . THR A 1 95 ? 5.393 6.944 0.979 1.00 93.12 95 THR A O 1
ATOM 753 N N . ALA A 1 96 ? 4.871 6.374 3.085 1.00 92.00 96 ALA A N 1
ATOM 754 C CA . ALA A 1 96 ? 6.247 6.085 3.485 1.00 92.00 96 ALA A CA 1
ATOM 755 C C . ALA A 1 96 ? 6.856 4.928 2.669 1.00 92.00 96 ALA A C 1
ATOM 757 O O . ALA A 1 96 ? 7.960 5.050 2.132 1.00 92.00 96 ALA A O 1
ATOM 758 N N . ILE A 1 97 ? 6.112 3.828 2.509 1.00 92.88 97 ILE A N 1
ATOM 759 C CA . ILE A 1 97 ? 6.554 2.648 1.752 1.00 92.88 97 ILE A CA 1
ATOM 760 C C . ILE A 1 97 ? 6.841 3.011 0.297 1.00 92.88 97 ILE A C 1
ATOM 762 O O . ILE A 1 97 ? 7.911 2.709 -0.235 1.00 92.88 97 ILE A O 1
ATOM 766 N N . THR A 1 98 ? 5.888 3.676 -0.353 1.00 94.75 98 THR A N 1
ATOM 767 C CA . THR A 1 98 ? 6.011 4.046 -1.765 1.00 94.75 98 THR A CA 1
ATOM 768 C C . THR A 1 98 ? 7.122 5.058 -1.995 1.00 94.75 98 THR A C 1
ATOM 770 O O . THR A 1 98 ? 7.849 4.925 -2.975 1.00 94.75 98 THR A O 1
ATOM 773 N N . SER A 1 99 ? 7.348 5.991 -1.068 1.00 93.88 99 SER A N 1
ATOM 774 C CA . SER A 1 99 ? 8.487 6.915 -1.125 1.00 93.88 99 SER A CA 1
ATOM 775 C C . SER A 1 99 ? 9.829 6.171 -1.129 1.00 93.88 99 SER A C 1
ATOM 777 O O . SER A 1 99 ? 10.709 6.470 -1.940 1.00 93.88 99 SER A O 1
ATOM 779 N N . LEU A 1 100 ? 9.981 5.148 -0.281 1.00 93.94 100 LEU A N 1
ATOM 780 C CA . LEU A 1 100 ? 11.190 4.317 -0.228 1.00 93.94 100 LEU A CA 1
ATOM 781 C C . LEU A 1 100 ? 11.366 3.445 -1.479 1.00 93.94 100 LEU A C 1
ATOM 783 O O . LEU A 1 100 ? 12.485 3.311 -1.985 1.00 93.94 100 LEU A O 1
ATOM 787 N N . MET A 1 101 ? 10.275 2.881 -2.001 1.00 95.44 101 MET A N 1
ATOM 788 C CA . MET A 1 101 ? 10.299 2.100 -3.240 1.00 95.44 101 MET A CA 1
ATOM 789 C C . MET A 1 101 ? 10.631 2.969 -4.458 1.00 95.44 101 MET A C 1
ATOM 791 O O . MET A 1 101 ? 11.445 2.571 -5.285 1.00 95.44 101 MET A O 1
ATOM 795 N N . LEU A 1 102 ? 10.059 4.170 -4.561 1.00 95.56 102 LEU A N 1
ATOM 796 C CA . LEU A 1 102 ? 10.358 5.113 -5.641 1.00 95.56 102 LEU A CA 1
ATOM 797 C C . LEU A 1 102 ? 11.821 5.555 -5.611 1.00 95.56 102 LEU A C 1
ATOM 799 O O . LEU A 1 102 ? 12.484 5.523 -6.647 1.00 95.56 102 LEU A O 1
ATOM 803 N N . LYS A 1 103 ? 12.363 5.829 -4.418 1.00 94.62 103 LYS A N 1
ATOM 804 C CA . LYS A 1 103 ? 13.801 6.068 -4.243 1.00 94.62 103 LYS A CA 1
ATOM 805 C C . LYS A 1 103 ?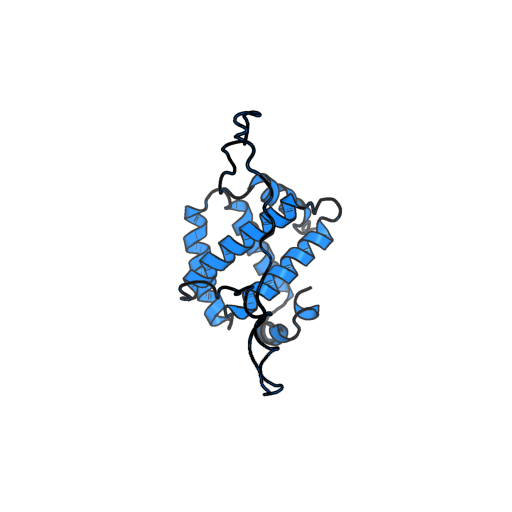 14.635 4.895 -4.769 1.00 94.62 103 LYS A C 1
ATOM 807 O O . LYS A 1 103 ? 15.633 5.093 -5.449 1.00 94.62 103 LYS A O 1
ATOM 812 N N . GLY A 1 104 ? 14.224 3.661 -4.481 1.00 93.94 104 GLY A N 1
ATOM 813 C CA . GLY A 1 104 ? 14.902 2.455 -4.969 1.00 93.94 104 GLY A CA 1
ATOM 814 C C . GLY A 1 104 ? 14.762 2.206 -6.470 1.00 93.94 104 GLY A C 1
ATOM 815 O O . GLY A 1 104 ? 15.616 1.569 -7.079 1.00 93.94 104 GLY A O 1
ATOM 816 N N . ALA A 1 105 ? 13.706 2.744 -7.075 1.00 93.94 105 ALA A N 1
ATOM 817 C CA . ALA A 1 105 ? 13.485 2.742 -8.514 1.00 93.94 105 ALA A CA 1
ATOM 818 C C . ALA A 1 105 ? 14.303 3.820 -9.257 1.00 93.94 105 ALA A C 1
ATOM 820 O O . ALA A 1 105 ? 14.195 3.915 -10.478 1.00 93.94 105 ALA A O 1
ATOM 821 N N . GLY A 1 106 ? 15.099 4.631 -8.547 1.00 91.88 106 GLY A N 1
ATOM 822 C CA . GLY A 1 106 ? 15.846 5.751 -9.130 1.00 91.88 106 GLY A CA 1
ATOM 823 C C . GLY A 1 106 ? 14.971 6.963 -9.458 1.00 91.88 106 GLY A C 1
ATOM 824 O O . GLY A 1 106 ? 15.344 7.788 -10.286 1.00 91.88 106 GLY A O 1
ATOM 825 N N . VAL A 1 107 ? 13.787 7.057 -8.847 1.00 85.69 107 VAL A N 1
ATOM 826 C CA . VAL A 1 107 ? 12.910 8.222 -8.953 1.00 85.69 107 VAL A CA 1
ATOM 827 C C . VAL A 1 107 ? 13.228 9.126 -7.772 1.00 85.69 107 VAL A C 1
ATOM 829 O O . VAL A 1 107 ? 12.692 8.963 -6.673 1.00 85.69 107 VAL A O 1
ATOM 832 N N . ASP A 1 108 ? 14.152 10.053 -7.998 1.00 60.91 108 ASP A N 1
ATOM 833 C CA . ASP A 1 108 ? 14.471 11.096 -7.035 1.00 60.91 108 ASP A CA 1
ATOM 834 C C . ASP A 1 108 ? 13.279 12.063 -6.981 1.00 60.91 108 ASP A C 1
ATOM 836 O O . ASP A 1 108 ? 13.085 12.892 -7.867 1.00 60.91 108 ASP A O 1
ATOM 840 N N . HIS A 1 109 ? 12.466 11.895 -5.930 1.00 53.62 109 HIS A N 1
ATOM 841 C CA . HIS A 1 109 ? 11.214 12.600 -5.616 1.00 53.62 109 HIS A CA 1
ATOM 842 C C . HIS A 1 109 ? 9.970 12.053 -6.340 1.00 53.62 109 HIS A C 1
ATOM 844 O O . HIS A 1 109 ? 9.900 11.977 -7.565 1.00 53.62 109 HIS A O 1
ATOM 850 N N . ALA A 1 110 ? 8.961 11.654 -5.552 1.00 44.84 110 ALA A N 1
ATOM 851 C CA . ALA A 1 110 ? 7.653 11.255 -6.067 1.00 44.84 110 ALA A CA 1
ATOM 852 C C . ALA A 1 110 ? 7.107 12.352 -6.998 1.00 44.84 110 ALA A C 1
ATOM 854 O O . ALA A 1 110 ? 7.313 13.529 -6.696 1.00 44.84 110 ALA A O 1
ATOM 855 N N . PRO A 1 111 ? 6.398 12.018 -8.095 1.00 41.78 111 PRO A N 1
ATOM 856 C CA . PRO A 1 111 ? 5.646 13.030 -8.813 1.00 41.78 111 PRO A CA 1
ATOM 857 C C . PRO A 1 111 ? 4.670 13.638 -7.810 1.00 41.78 111 PRO A C 1
ATOM 859 O O . PRO A 1 111 ? 3.745 12.974 -7.341 1.00 41.78 111 PRO A O 1
ATOM 862 N N . THR A 1 112 ? 4.932 14.881 -7.423 1.00 38.47 112 THR A N 1
ATOM 863 C CA . THR A 1 112 ? 4.027 15.692 -6.632 1.00 38.47 112 THR A CA 1
ATOM 864 C C . THR A 1 112 ? 2.729 15.715 -7.421 1.00 38.47 112 THR A C 1
ATOM 866 O O . THR A 1 112 ? 2.670 16.320 -8.491 1.00 38.47 112 THR A O 1
ATOM 869 N N . THR A 1 113 ? 1.696 15.018 -6.947 1.00 41.38 113 THR A N 1
ATOM 870 C CA . THR A 1 113 ? 0.337 15.257 -7.424 1.00 41.38 113 THR A CA 1
ATOM 871 C C . THR A 1 113 ? 0.030 16.691 -7.029 1.00 41.38 113 THR A C 1
ATOM 873 O O . THR A 1 113 ? -0.358 16.977 -5.897 1.00 41.38 113 THR A O 1
ATOM 876 N N . ASN A 1 114 ? 0.330 17.616 -7.935 1.00 35.56 114 ASN A N 1
ATOM 877 C CA . ASN A 1 114 ? 0.111 19.024 -7.730 1.00 35.56 114 ASN A CA 1
ATOM 878 C C . ASN A 1 114 ? -1.406 19.208 -7.716 1.00 35.56 114 ASN A C 1
ATOM 880 O O . ASN A 1 114 ? -2.066 19.210 -8.752 1.00 35.56 114 ASN A O 1
ATOM 884 N N . LYS A 1 115 ? -1.979 19.323 -6.517 1.00 45.50 115 LYS A N 1
ATOM 885 C CA . LYS A 1 115 ? -3.410 19.575 -6.290 1.00 45.50 115 LYS A CA 1
ATOM 886 C C . LYS A 1 115 ? -3.859 20.944 -6.851 1.00 45.50 115 LYS A C 1
ATOM 888 O O . LYS A 1 115 ? -5.004 21.329 -6.654 1.00 45.50 115 LYS A O 1
ATOM 893 N N . SER A 1 116 ? -2.973 21.667 -7.546 1.00 38.25 116 SER A N 1
ATOM 894 C CA . SER A 1 116 ? -3.179 23.012 -8.082 1.00 38.25 116 SER A CA 1
ATOM 895 C C . SER A 1 116 ? -3.502 23.086 -9.586 1.00 38.25 116 SER A C 1
ATOM 897 O O . SER A 1 116 ? -3.826 24.169 -10.056 1.00 38.25 116 SER A O 1
ATOM 899 N N . GLU A 1 117 ? -3.481 21.992 -10.359 1.00 37.53 117 GLU A N 1
ATOM 900 C CA . GLU A 1 117 ? -3.695 22.052 -11.827 1.00 37.53 117 GLU A CA 1
ATOM 901 C C . GLU A 1 117 ? -5.132 21.742 -12.308 1.00 37.53 117 GLU A C 1
ATOM 903 O O . GLU A 1 117 ? -5.357 21.511 -13.492 1.00 37.53 117 GLU A O 1
ATOM 908 N N . ILE A 1 118 ? -6.143 21.782 -11.428 1.00 44.62 118 ILE A N 1
ATOM 909 C CA . ILE A 1 118 ? -7.565 21.735 -11.852 1.00 44.62 118 ILE A CA 1
ATOM 910 C C . ILE A 1 118 ? -8.164 23.151 -12.026 1.00 44.62 118 ILE A C 1
ATOM 912 O O . ILE A 1 118 ? -9.278 23.289 -12.521 1.00 44.62 118 ILE A O 1
ATOM 916 N N . ALA A 1 119 ? -7.435 24.227 -11.702 1.00 41.62 119 ALA A N 1
ATOM 917 C CA . ALA A 1 119 ? -8.012 25.578 -11.646 1.00 41.62 119 ALA A CA 1
ATOM 918 C C . ALA A 1 119 ? -7.565 26.577 -12.736 1.00 41.62 119 ALA A C 1
ATOM 920 O O . ALA A 1 119 ? -8.018 27.714 -12.697 1.00 41.62 119 ALA A O 1
ATOM 921 N N . GLU A 1 120 ? -6.743 26.204 -13.725 1.00 34.34 120 GLU A N 1
ATOM 922 C CA . GLU A 1 120 ? -6.195 27.184 -14.693 1.00 34.34 120 GLU A CA 1
ATOM 923 C C . GLU A 1 120 ? -6.428 26.836 -16.170 1.00 34.34 120 GLU A C 1
ATOM 925 O O . GLU A 1 120 ? -5.611 27.132 -17.033 1.00 34.34 120 GLU A O 1
ATOM 930 N N . ASN A 1 121 ? -7.574 26.242 -16.504 1.00 33.16 121 ASN A N 1
ATOM 931 C CA . ASN A 1 121 ? -8.007 26.132 -17.901 1.00 33.16 121 ASN A CA 1
ATOM 932 C C . ASN A 1 121 ? -9.486 26.487 -18.051 1.00 33.16 121 ASN A C 1
ATOM 934 O O . ASN A 1 121 ? -10.294 25.658 -18.459 1.00 33.16 121 ASN A O 1
ATOM 938 N N . SER A 1 122 ? -9.863 27.718 -17.701 1.00 45.75 122 SER A N 1
ATOM 939 C CA . SER A 1 122 ? -11.149 28.311 -18.096 1.00 45.75 122 SER A CA 1
ATOM 940 C C . SER A 1 122 ? -11.132 29.833 -17.948 1.00 45.75 122 SER A C 1
ATOM 942 O O . SER A 1 122 ? -11.922 30.354 -17.186 1.00 45.75 122 SER A O 1
ATOM 944 N N . GLU A 1 123 ? -10.245 30.556 -18.645 1.00 38.41 123 GLU A N 1
ATOM 945 C CA . GLU A 1 123 ? -10.458 31.999 -18.906 1.00 38.41 123 GLU A CA 1
ATOM 946 C C . GLU A 1 123 ? -9.475 32.575 -19.943 1.00 38.41 123 GLU A C 1
ATOM 948 O O . GLU A 1 123 ? -8.814 33.588 -19.748 1.00 38.41 123 GLU A O 1
ATOM 953 N N . GLN A 1 124 ? -9.372 31.941 -21.112 1.00 38.31 124 GLN A N 1
ATOM 954 C CA . GLN A 1 124 ? -8.766 32.586 -22.283 1.00 38.31 124 GLN A CA 1
ATOM 955 C C . GLN A 1 124 ? -9.629 32.372 -23.522 1.00 38.31 124 GLN A C 1
ATOM 957 O O . GLN A 1 124 ? -9.251 31.643 -24.433 1.00 38.31 124 GLN A O 1
ATOM 962 N N . GLN A 1 125 ? -10.800 33.020 -23.540 1.00 33.94 125 GLN A N 1
ATOM 963 C CA . GLN A 1 125 ? -11.408 33.624 -24.736 1.00 33.94 125 GLN A CA 1
ATOM 964 C C . GLN A 1 125 ? -12.790 34.208 -24.407 1.00 33.94 125 GLN A C 1
ATOM 966 O O . GLN A 1 125 ? -13.774 33.480 -24.406 1.00 33.94 125 GLN A O 1
ATOM 971 N N . ALA A 1 126 ? -12.869 35.528 -24.197 1.00 31.91 126 ALA A N 1
ATOM 972 C CA . ALA A 1 126 ? -13.900 36.382 -24.800 1.00 31.91 126 ALA A CA 1
ATOM 973 C C . ALA A 1 126 ? -13.712 37.875 -24.447 1.00 31.91 126 ALA A C 1
ATOM 975 O O . ALA A 1 126 ? -13.707 38.264 -23.289 1.00 31.91 126 ALA A O 1
ATOM 976 N N . ALA A 1 127 ? -13.670 38.688 -25.509 1.00 32.66 127 ALA A N 1
ATOM 977 C CA . ALA A 1 127 ? -14.142 40.075 -25.610 1.00 32.66 127 ALA A CA 1
ATOM 978 C C . ALA A 1 127 ? -13.328 41.251 -25.009 1.00 32.66 127 ALA A C 1
ATOM 980 O O . ALA A 1 127 ? -13.446 41.639 -23.853 1.00 32.66 127 ALA A O 1
ATOM 981 N N . LYS A 1 128 ? -12.636 41.947 -25.930 1.00 37.12 128 LYS A N 1
ATOM 982 C CA . LYS A 1 128 ? -12.451 43.415 -25.977 1.00 37.12 128 LYS A CA 1
ATOM 983 C C . LYS A 1 128 ? -13.737 44.179 -25.600 1.00 37.12 128 LYS A C 1
ATOM 985 O O . LYS A 1 128 ? -14.781 43.819 -26.141 1.00 37.12 128 LYS A O 1
ATOM 990 N N . THR A 1 129 ? -13.617 45.319 -24.890 1.00 29.39 129 THR A N 1
ATOM 991 C CA . THR A 1 129 ? -14.126 46.676 -25.277 1.00 29.39 129 THR A CA 1
ATOM 992 C C . THR A 1 129 ? -14.273 47.648 -24.075 1.00 29.39 129 THR A C 1
ATOM 994 O O . THR A 1 129 ? -15.164 47.486 -23.260 1.00 29.39 129 THR A O 1
ATOM 997 N N . ILE A 1 130 ? -13.410 48.682 -24.053 1.00 34.81 130 ILE A N 1
ATOM 998 C CA . ILE A 1 130 ? -13.637 50.131 -23.784 1.00 34.81 130 ILE A CA 1
ATOM 999 C C . ILE A 1 130 ? -14.145 50.653 -22.394 1.00 34.81 130 ILE A C 1
ATOM 1001 O O . ILE A 1 130 ? -15.164 50.239 -21.863 1.00 34.81 130 ILE A O 1
ATOM 1005 N N . THR A 1 131 ? -13.448 51.724 -21.943 1.00 30.47 131 THR A N 1
ATOM 1006 C CA . THR A 1 131 ? -13.788 52.876 -21.042 1.00 30.47 131 THR A CA 1
ATOM 1007 C C . THR A 1 131 ? -13.738 52.801 -19.499 1.00 30.47 131 THR A C 1
ATOM 1009 O O . THR A 1 131 ? -14.669 52.328 -18.875 1.00 30.47 131 THR A O 1
ATOM 1012 N N . LYS A 1 132 ? -12.670 53.426 -18.943 1.00 34.72 132 LYS A N 1
ATOM 1013 C CA . LYS A 1 132 ? -12.547 54.543 -17.948 1.00 34.72 132 LYS A CA 1
ATOM 1014 C C . LYS A 1 132 ? -13.415 54.616 -16.650 1.00 34.72 132 LYS A C 1
ATOM 1016 O O . LYS A 1 132 ? -14.488 54.043 -16.587 1.00 34.72 132 LYS A O 1
ATOM 1021 N N . PRO A 1 133 ? -12.915 55.320 -15.601 1.00 43.97 133 PRO A N 1
ATOM 1022 C CA . PRO A 1 133 ? -12.910 54.870 -14.204 1.00 43.97 133 PRO A CA 1
ATOM 1023 C C . PRO A 1 133 ? -14.055 55.448 -13.363 1.00 43.97 133 PRO A C 1
ATOM 1025 O O . PRO A 1 133 ? -14.549 56.532 -13.667 1.00 43.97 133 PRO A O 1
ATOM 1028 N N . ILE A 1 134 ? -14.417 54.769 -12.269 1.00 33.78 134 ILE A N 1
ATOM 1029 C CA . ILE A 1 134 ? -15.284 55.336 -11.230 1.00 33.78 134 ILE A CA 1
ATOM 1030 C C . ILE A 1 134 ? -14.657 55.132 -9.851 1.00 33.78 134 ILE A C 1
ATOM 1032 O O . ILE A 1 134 ? -14.160 54.067 -9.491 1.00 33.78 134 ILE A O 1
ATOM 1036 N N . GLU A 1 135 ? -14.662 56.253 -9.155 1.00 32.31 135 GLU A N 1
ATOM 1037 C CA . GLU A 1 135 ? -14.092 56.620 -7.875 1.00 32.31 135 GLU A CA 1
ATOM 1038 C C . GLU A 1 135 ? -15.082 56.295 -6.735 1.00 32.31 135 GLU A C 1
ATOM 1040 O O . GLU A 1 135 ? -16.288 56.235 -6.960 1.00 32.31 135 GLU A O 1
ATOM 1045 N N . GLN A 1 136 ? -14.558 56.198 -5.506 1.00 30.61 136 GLN A N 1
ATOM 1046 C CA . GLN A 1 136 ? -15.261 56.316 -4.211 1.00 30.61 136 GLN A CA 1
ATOM 1047 C C . GLN A 1 136 ? -16.079 55.113 -3.693 1.00 30.61 136 GLN A C 1
ATOM 1049 O O . GLN A 1 136 ? -17.166 54.812 -4.171 1.00 30.61 136 GLN A O 1
ATOM 1054 N N . LYS A 1 137 ? -15.630 54.528 -2.570 1.00 35.00 137 LYS A N 1
ATOM 1055 C CA . LYS A 1 137 ? -16.102 54.861 -1.204 1.00 35.00 137 LYS A CA 1
ATOM 1056 C C . LYS A 1 137 ? -15.417 53.915 -0.199 1.00 35.00 137 LYS A C 1
ATOM 1058 O O . LYS A 1 137 ? -15.783 52.752 -0.093 1.00 35.00 137 LYS A O 1
ATOM 1063 N N . ILE A 1 138 ? -14.396 54.407 0.507 1.00 35.25 138 ILE A N 1
ATOM 1064 C CA . ILE A 1 138 ? -13.853 53.738 1.699 1.00 35.25 138 ILE A CA 1
ATOM 1065 C C . ILE A 1 138 ? -14.682 54.260 2.868 1.00 35.25 138 ILE A C 1
ATOM 1067 O O . ILE A 1 138 ? -14.659 55.455 3.152 1.00 35.25 138 ILE A O 1
ATOM 1071 N N . GLU A 1 139 ? -15.463 53.380 3.480 1.00 36.53 139 GLU A N 1
ATOM 1072 C CA . GLU A 1 139 ? -16.219 53.656 4.698 1.00 36.53 139 GLU A CA 1
ATOM 1073 C C . GLU A 1 139 ? -15.508 52.909 5.835 1.00 36.53 139 GLU A C 1
ATOM 1075 O O . GLU A 1 139 ? -15.294 51.698 5.764 1.00 36.53 139 GLU A O 1
ATOM 1080 N N . GLU A 1 140 ? -15.035 53.679 6.814 1.00 37.31 140 GLU A N 1
ATOM 1081 C CA . GLU A 1 140 ? -14.309 53.239 8.006 1.00 37.31 140 GLU A CA 1
ATOM 1082 C C . GLU A 1 140 ? -15.145 52.282 8.867 1.00 37.31 140 GLU A C 1
ATOM 1084 O O . GLU A 1 140 ? -16.336 52.508 9.082 1.00 37.31 140 GLU A O 1
ATOM 1089 N N . ILE A 1 141 ? -14.501 51.264 9.449 1.00 32.44 141 ILE A N 1
ATOM 1090 C CA . ILE A 1 141 ? -15.030 50.502 10.592 1.00 32.44 141 ILE A CA 1
ATOM 1091 C C . ILE A 1 141 ? -13.876 50.332 11.609 1.00 32.44 141 ILE A C 1
ATOM 1093 O O . ILE A 1 141 ? -12.753 50.051 11.183 1.00 32.44 141 ILE A O 1
ATOM 1097 N N . PRO A 1 142 ? -14.094 50.583 12.920 1.00 35.97 142 PRO A N 1
ATOM 1098 C CA . PRO A 1 142 ? -13.047 51.042 13.836 1.00 35.97 142 PRO A CA 1
ATOM 1099 C C . PRO A 1 142 ? -12.244 49.921 14.511 1.00 35.97 142 PRO A C 1
ATOM 1101 O O . PRO A 1 142 ? -12.712 48.800 14.693 1.00 35.97 142 PRO A O 1
ATOM 1104 N N . GLN A 1 143 ? -11.037 50.293 14.940 1.00 38.09 143 GLN A N 1
ATOM 1105 C CA . GLN A 1 143 ? -10.134 49.531 15.807 1.00 38.09 143 GLN A CA 1
ATOM 1106 C C . GLN A 1 143 ? -10.770 49.228 17.177 1.00 38.09 143 GLN A C 1
ATOM 1108 O O . GLN A 1 143 ? -11.262 50.144 17.839 1.00 38.09 143 GLN A O 1
ATOM 1113 N N . VAL A 1 144 ? -10.667 47.976 17.636 1.00 34.75 144 VAL A N 1
ATOM 1114 C CA . VAL A 1 144 ? -10.739 47.599 19.057 1.00 34.75 144 VAL A CA 1
ATOM 1115 C C . VAL A 1 144 ? -9.623 46.596 19.389 1.00 34.75 144 VAL A C 1
ATOM 1117 O O . VAL A 1 144 ? -9.373 45.653 18.646 1.00 34.75 144 VAL A O 1
ATOM 1120 N N . GLU A 1 145 ? -8.951 46.912 20.493 1.00 40.69 145 GLU A N 1
ATOM 1121 C CA . GLU A 1 145 ? -7.706 46.423 21.120 1.00 40.69 145 GLU A CA 1
ATOM 1122 C C . GLU A 1 145 ? -7.733 44.940 21.618 1.00 40.69 145 GLU A C 1
ATOM 1124 O O . GLU A 1 145 ? -8.758 44.269 21.489 1.00 40.69 145 GLU A O 1
ATOM 1129 N N . PRO A 1 146 ? -6.605 44.385 22.130 1.00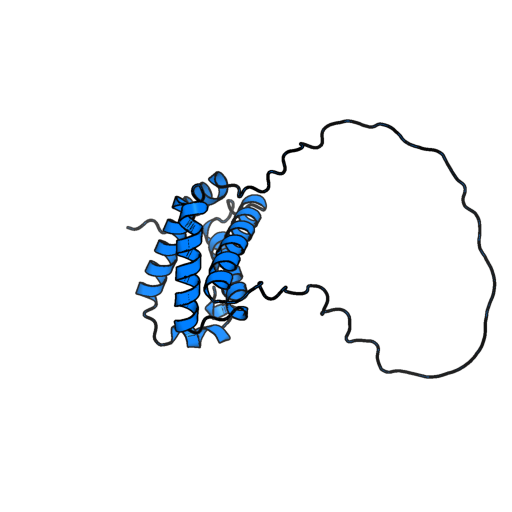 43.41 146 PRO A N 1
ATOM 1130 C CA . PRO A 1 146 ? -6.165 43.008 21.912 1.00 43.41 146 PRO A CA 1
ATOM 1131 C C . PRO A 1 146 ? -6.715 42.011 22.938 1.00 43.41 146 PRO A C 1
ATOM 1133 O O . PRO A 1 146 ? -6.868 42.318 24.118 1.00 43.41 146 PRO A O 1
ATOM 1136 N N . ALA A 1 147 ? -6.938 40.773 22.499 1.00 36.97 147 ALA A N 1
ATOM 1137 C CA . ALA A 1 147 ? -7.267 39.657 23.379 1.00 36.97 147 ALA A CA 1
ATOM 1138 C C . ALA A 1 147 ? -6.032 38.767 23.588 1.00 36.97 147 ALA A C 1
ATOM 1140 O O . ALA A 1 147 ? -5.782 37.833 22.827 1.00 36.97 147 ALA A O 1
ATOM 1141 N N . GLU A 1 148 ? -5.263 39.060 24.635 1.00 44.03 148 GLU A N 1
ATOM 1142 C CA . GLU A 1 148 ? -4.434 38.052 25.294 1.00 44.03 148 GLU A CA 1
ATOM 1143 C C . GLU A 1 148 ? -5.311 37.189 26.220 1.00 44.03 148 GLU A C 1
ATOM 1145 O O . GLU A 1 148 ? -6.156 37.701 26.950 1.00 44.03 148 GLU A O 1
ATOM 1150 N N . GLN A 1 149 ? -5.017 35.883 26.205 1.00 43.28 149 GLN A N 1
ATOM 1151 C CA . GLN A 1 149 ? -5.370 34.835 27.177 1.00 43.28 149 GLN A CA 1
ATOM 1152 C C . GLN A 1 149 ? -6.767 34.197 27.122 1.00 43.28 149 GLN A C 1
ATOM 1154 O O . GLN A 1 149 ? -7.671 34.593 27.850 1.00 43.28 149 GLN A O 1
ATOM 1159 N N . ILE A 1 150 ? -6.852 33.049 26.430 1.00 37.19 150 ILE A N 1
ATOM 1160 C CA . ILE A 1 150 ? -7.546 31.851 26.943 1.00 37.19 150 ILE A CA 1
ATOM 1161 C C . ILE A 1 150 ? -6.691 30.599 26.643 1.00 37.19 150 ILE A C 1
ATOM 1163 O O . ILE A 1 150 ? -6.518 30.226 25.489 1.00 37.19 150 ILE A O 1
ATOM 1167 N N . LEU A 1 151 ? -6.161 30.022 27.732 1.00 36.28 151 LEU A N 1
ATOM 1168 C CA . LEU A 1 151 ? -5.786 28.623 28.028 1.00 36.28 151 LEU A CA 1
ATOM 1169 C C . LEU A 1 151 ? -5.126 27.790 26.907 1.00 36.28 151 LEU A C 1
ATOM 1171 O O . LEU A 1 151 ? -5.775 27.365 25.960 1.00 36.28 151 LEU A O 1
ATOM 1175 N N . THR A 1 152 ? -3.808 27.567 26.942 1.00 36.31 152 THR A N 1
ATOM 1176 C CA . THR A 1 152 ? -3.118 26.471 27.674 1.00 36.31 152 THR A CA 1
ATOM 1177 C C . THR A 1 152 ? -3.748 25.090 27.492 1.00 36.31 152 THR A C 1
ATOM 1179 O O . THR A 1 152 ? -4.630 24.709 28.254 1.00 36.31 152 THR A O 1
ATOM 1182 N N . GLU A 1 153 ? -3.223 24.389 26.483 1.00 39.19 153 GLU A N 1
ATOM 1183 C CA . GLU A 1 153 ? -2.980 22.940 26.337 1.00 39.19 153 GLU A CA 1
ATOM 1184 C C . GLU A 1 153 ? -3.259 22.530 24.885 1.00 39.19 153 GLU A C 1
ATOM 1186 O O . GLU A 1 153 ? -4.226 21.848 24.561 1.00 39.19 153 GLU A O 1
ATOM 1191 N N . ILE A 1 154 ? -2.388 22.974 23.975 1.00 38.84 154 ILE A N 1
ATOM 1192 C CA . ILE A 1 154 ? -2.149 22.209 22.751 1.00 38.84 154 ILE A CA 1
ATOM 1193 C C . ILE A 1 154 ? -1.250 21.060 23.215 1.00 38.84 154 ILE A C 1
ATOM 1195 O O . ILE A 1 154 ? -0.169 21.362 23.724 1.00 38.84 154 ILE A O 1
ATOM 1199 N N . PRO A 1 155 ? -1.645 19.778 23.105 1.00 43.25 155 PRO A N 1
ATOM 1200 C CA . PRO A 1 155 ? -0.702 18.698 23.325 1.00 43.25 155 PRO A CA 1
ATOM 1201 C C . PRO A 1 155 ? 0.418 18.861 22.303 1.00 43.25 155 PRO A C 1
ATOM 1203 O O . PRO A 1 155 ? 0.231 18.676 21.099 1.00 43.25 155 PRO A O 1
ATOM 1206 N N . GLU A 1 156 ? 1.576 19.260 22.805 1.00 42.78 156 GLU A N 1
ATOM 1207 C CA . GLU A 1 156 ? 2.840 19.416 22.101 1.00 42.78 156 GLU A CA 1
ATOM 1208 C C . GLU A 1 156 ? 3.435 18.040 21.755 1.00 42.78 156 GLU A C 1
ATOM 1210 O O . GLU A 1 156 ? 4.613 17.807 21.953 1.00 42.78 156 GLU A O 1
ATOM 1215 N N . GLU A 1 157 ? 2.622 17.099 21.261 1.00 42.19 157 GLU A N 1
ATOM 1216 C CA . GLU A 1 157 ? 3.062 15.780 20.793 1.00 42.19 157 GLU A CA 1
ATOM 1217 C C . GLU A 1 157 ? 2.129 15.249 19.690 1.00 42.19 157 GLU A C 1
ATOM 1219 O O . GLU A 1 157 ? 1.571 14.157 19.764 1.00 42.19 157 GLU A O 1
ATOM 1224 N N . ALA A 1 158 ? 1.983 15.988 18.589 1.00 43.12 158 ALA A N 1
ATOM 1225 C CA . ALA A 1 158 ? 1.763 15.319 17.307 1.00 43.12 158 ALA A CA 1
ATOM 1226 C C . ALA A 1 158 ? 3.116 14.750 16.860 1.00 43.12 158 ALA A C 1
ATOM 1228 O O . ALA A 1 158 ? 3.757 15.277 15.950 1.00 43.12 158 ALA A O 1
ATOM 1229 N N . SER A 1 159 ? 3.589 13.724 17.574 1.00 42.78 159 SER A N 1
ATOM 1230 C CA . SER A 1 159 ? 4.767 12.969 17.168 1.00 42.78 159 SER A CA 1
ATOM 1231 C C . SER A 1 159 ? 4.534 12.509 15.731 1.00 42.78 159 SER A C 1
ATOM 1233 O O . SER A 1 159 ? 3.514 11.897 15.412 1.00 42.78 159 SER A O 1
ATOM 1235 N N . SER A 1 160 ? 5.464 12.861 14.848 1.00 55.00 160 SER A N 1
ATOM 1236 C CA . SER A 1 160 ? 5.519 12.489 13.429 1.00 55.00 160 SER A CA 1
ATOM 1237 C C . SER A 1 160 ? 5.777 10.979 13.242 1.00 55.00 160 SER A C 1
ATOM 1239 O O . SER A 1 160 ? 6.423 10.552 12.283 1.00 55.00 160 SER A O 1
ATOM 1241 N N . GLU A 1 161 ? 5.316 10.159 14.176 1.00 69.31 161 GLU A N 1
ATOM 1242 C CA . GLU A 1 161 ? 5.525 8.727 14.221 1.00 69.31 161 GLU A CA 1
ATOM 1243 C C . GLU A 1 161 ? 4.258 8.018 13.748 1.00 69.31 161 GLU A C 1
ATOM 1245 O O . GLU A 1 161 ? 3.131 8.382 14.089 1.00 69.31 161 GLU A O 1
ATOM 1250 N N . LEU A 1 162 ? 4.444 7.005 12.902 1.00 77.06 162 LEU A N 1
ATOM 1251 C CA . LEU A 1 162 ? 3.344 6.164 12.446 1.00 77.06 162 LEU A CA 1
ATOM 1252 C C . LEU A 1 162 ? 2.679 5.506 13.668 1.00 77.06 162 LEU A C 1
ATOM 1254 O O . LEU A 1 162 ? 3.397 4.983 14.521 1.00 77.06 162 LEU A O 1
ATOM 1258 N N . PRO A 1 163 ? 1.335 5.463 13.764 1.00 88.88 163 PRO A N 1
ATOM 1259 C CA . PRO A 1 163 ? 0.647 4.816 14.880 1.00 88.88 163 PRO A CA 1
ATOM 1260 C C . PRO A 1 163 ? 0.728 3.288 14.731 1.00 88.88 163 PRO A C 1
ATOM 1262 O O . PRO A 1 163 ? -0.215 2.634 14.282 1.00 88.88 163 PRO A O 1
ATOM 1265 N N . VAL A 1 164 ? 1.886 2.718 15.076 1.00 88.19 164 VAL A N 1
ATOM 1266 C CA . VAL A 1 164 ? 2.241 1.316 14.806 1.00 88.19 164 VAL A CA 1
ATOM 1267 C C . VAL A 1 164 ? 1.226 0.334 15.395 1.00 88.19 164 VAL A C 1
ATOM 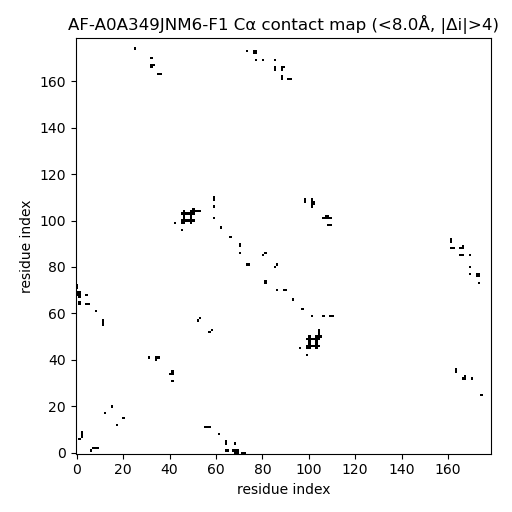1269 O O . VAL A 1 164 ? 0.782 -0.562 14.687 1.00 88.19 164 VAL A O 1
ATOM 1272 N N . GLU A 1 165 ? 0.779 0.552 16.633 1.00 89.56 165 GLU A N 1
ATOM 1273 C CA . GLU A 1 165 ? -0.232 -0.294 17.294 1.00 89.56 165 GLU A CA 1
ATOM 1274 C C . GLU A 1 165 ? -1.547 -0.366 16.496 1.00 89.56 165 GLU A C 1
ATOM 1276 O O . GLU A 1 165 ? -2.195 -1.411 16.406 1.00 89.56 165 GLU A O 1
ATOM 1281 N N . LEU A 1 166 ? -1.954 0.750 15.883 1.00 91.81 166 LEU A N 1
ATOM 1282 C CA . LEU A 1 166 ? -3.184 0.829 15.097 1.00 91.81 166 LEU A CA 1
ATOM 1283 C C . LEU A 1 166 ? -3.043 0.071 13.770 1.00 91.81 166 LEU A C 1
ATOM 1285 O O . LEU A 1 166 ? -3.975 -0.603 13.326 1.00 91.81 166 LEU A O 1
ATOM 1289 N N . LEU A 1 167 ? -1.864 0.148 13.151 1.00 92.00 167 LEU A N 1
ATOM 1290 C CA . LEU A 1 167 ? -1.535 -0.602 11.939 1.00 92.00 167 LEU A CA 1
ATOM 1291 C C . LEU A 1 167 ? -1.468 -2.107 12.214 1.00 92.00 167 LEU A C 1
ATOM 1293 O O . LEU A 1 167 ? -2.097 -2.875 11.495 1.00 92.00 167 LEU A O 1
ATOM 1297 N N . GLU A 1 168 ? -0.769 -2.524 13.270 1.00 92.00 168 GLU A N 1
ATOM 1298 C CA . GLU A 1 168 ? -0.649 -3.931 13.672 1.00 92.00 168 GLU A CA 1
ATOM 1299 C C . GLU A 1 168 ? -2.026 -4.531 14.007 1.00 92.00 168 GLU A C 1
ATOM 1301 O O . GLU A 1 168 ? -2.433 -5.535 13.419 1.00 92.00 168 GLU A O 1
ATOM 1306 N N . SER A 1 169 ? -2.794 -3.878 14.887 1.00 92.06 169 SER A N 1
ATOM 1307 C CA . SER A 1 169 ? -4.109 -4.376 15.318 1.00 92.06 169 SER A CA 1
ATOM 1308 C C . SER A 1 169 ? -5.149 -4.417 14.195 1.00 92.06 169 SER A C 1
ATOM 1310 O O . SER A 1 169 ? -5.937 -5.364 14.124 1.00 92.06 169 SER A O 1
ATOM 1312 N N . SER A 1 170 ? -5.157 -3.429 13.292 1.00 92.19 170 SER A N 1
ATOM 1313 C CA . SER A 1 170 ? -6.044 -3.456 12.123 1.00 92.19 170 SER A CA 1
ATOM 1314 C C . SER A 1 170 ? -5.590 -4.489 11.088 1.00 92.19 170 SER A C 1
ATOM 1316 O O . SER A 1 170 ? -6.428 -5.199 10.532 1.00 92.19 170 SER A O 1
ATOM 1318 N N . PHE A 1 171 ? -4.283 -4.663 10.864 1.00 92.38 171 PHE A N 1
ATOM 1319 C CA . PHE A 1 171 ? -3.786 -5.660 9.917 1.00 92.38 171 PHE A CA 1
ATOM 1320 C C . PHE A 1 171 ? -4.131 -7.092 10.331 1.00 92.38 171 PHE A C 1
ATOM 1322 O O . PHE A 1 171 ? -4.518 -7.888 9.477 1.00 92.38 171 PHE A O 1
ATOM 1329 N N . GLU A 1 172 ? -4.080 -7.419 11.624 1.00 90.75 172 GLU A N 1
ATOM 1330 C CA . GLU A 1 172 ? -4.467 -8.746 12.128 1.00 90.75 172 GLU A CA 1
ATOM 1331 C C . GLU A 1 172 ? -5.929 -9.111 11.819 1.00 90.75 172 GLU A C 1
ATOM 1333 O O . GLU A 1 172 ? -6.259 -10.284 11.636 1.00 90.75 172 GLU A O 1
ATOM 1338 N N . LYS A 1 173 ? -6.815 -8.116 11.692 1.00 87.06 173 LYS A N 1
ATOM 1339 C CA . LYS A 1 173 ? -8.217 -8.326 11.293 1.00 87.06 173 LYS A CA 1
ATOM 1340 C C . LYS A 1 173 ? -8.387 -8.501 9.780 1.00 87.06 173 LYS A C 1
ATOM 1342 O O . LYS A 1 173 ? -9.336 -9.150 9.346 1.00 87.06 173 LYS A O 1
ATOM 1347 N N . VAL A 1 174 ? -7.476 -7.933 8.987 1.00 83.88 174 VAL A N 1
ATOM 1348 C CA . VAL A 1 174 ? -7.471 -8.013 7.516 1.00 83.88 174 VAL A CA 1
ATOM 1349 C C . VAL A 1 174 ? -6.751 -9.259 7.007 1.00 83.88 174 VAL A C 1
ATOM 1351 O O . VAL A 1 174 ? -7.105 -9.786 5.950 1.00 83.88 174 VAL A O 1
ATOM 1354 N N . LYS A 1 175 ? -5.726 -9.728 7.728 1.00 75.75 175 LYS A N 1
ATOM 1355 C CA . LYS A 1 175 ? -4.939 -10.906 7.370 1.00 75.75 175 LYS A CA 1
ATOM 1356 C C . LYS A 1 175 ? -5.898 -12.070 7.105 1.00 75.75 175 LYS A C 1
ATOM 1358 O O . LYS A 1 175 ? -6.692 -12.409 7.988 1.00 75.75 175 LYS A O 1
ATOM 1363 N N . PRO A 1 176 ? -5.852 -12.701 5.916 1.00 64.88 176 PRO A N 1
ATOM 1364 C CA . PRO A 1 176 ? -6.635 -13.898 5.675 1.00 64.88 176 PRO A CA 1
ATOM 1365 C C . PRO A 1 176 ? -6.307 -14.888 6.788 1.00 64.88 176 PRO A C 1
ATOM 1367 O O . PRO A 1 176 ? -5.137 -15.237 6.974 1.00 64.88 176 PRO A O 1
ATOM 1370 N N . ARG A 1 177 ? -7.319 -15.310 7.556 1.00 49.53 177 ARG A N 1
AT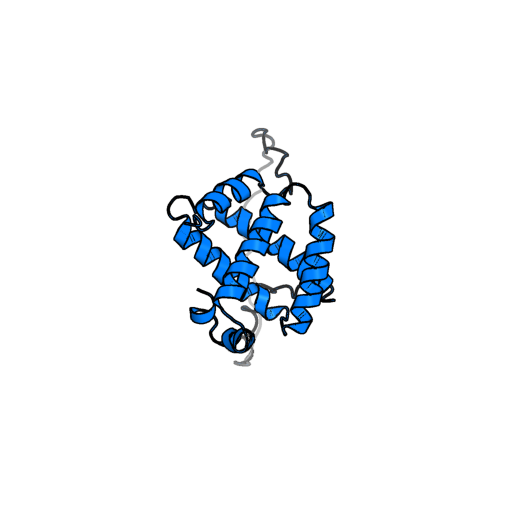OM 1371 C CA . ARG A 1 177 ? -7.168 -16.457 8.450 1.00 49.53 177 ARG A CA 1
ATOM 1372 C C . ARG A 1 177 ? -6.869 -17.634 7.539 1.00 49.53 177 ARG A C 1
ATOM 1374 O O . ARG A 1 177 ? -7.774 -18.158 6.897 1.00 49.53 177 ARG A O 1
ATOM 1381 N N . ALA A 1 178 ? -5.587 -17.944 7.390 1.00 34.28 178 ALA A N 1
ATOM 1382 C CA . ALA A 1 178 ? -5.141 -19.116 6.672 1.00 34.28 178 ALA A CA 1
ATOM 1383 C C . ALA A 1 178 ? -5.766 -20.323 7.379 1.00 34.28 178 ALA A C 1
ATOM 1385 O O . ALA A 1 178 ? -5.353 -20.670 8.484 1.00 34.28 178 ALA A O 1
ATOM 1386 N N . ASN A 1 179 ? -6.810 -20.878 6.767 1.00 31.59 179 ASN A N 1
ATOM 1387 C CA . ASN A 1 179 ? -7.289 -22.228 7.027 1.00 31.59 179 ASN A CA 1
ATOM 1388 C C . ASN A 1 179 ? -6.650 -23.157 5.999 1.00 31.59 179 ASN A C 1
ATOM 1390 O O . ASN A 1 179 ? -6.609 -22.762 4.809 1.00 31.59 179 ASN A O 1
#

Solvent-accessible surface area (backbone atoms only — not comparable to full-atom values): 11483 Å² total; per-residue (Å²): 97,43,63,76,80,40,57,85,57,46,72,71,45,71,89,51,61,61,72,63,47,51,54,52,51,51,53,51,50,49,54,49,57,81,30,60,92,39,55,81,69,42,46,63,54,36,17,56,50,17,40,53,36,43,80,60,70,57,52,79,83,52,53,59,57,50,50,56,26,48,53,56,48,49,43,71,60,43,52,89,69,52,38,76,65,48,52,48,45,53,51,54,51,50,52,55,50,50,53,36,17,37,48,33,50,70,39,85,66,77,83,75,81,64,89,70,77,88,76,80,86,84,86,88,86,84,80,90,82,91,82,87,90,87,82,88,84,92,78,90,82,85,91,80,85,86,88,81,87,83,79,95,77,76,79,92,67,82,63,97,60,78,58,54,71,56,53,48,62,52,44,66,68,57,50,77,80,83,123

Foldseek 3Di:
DLCVVPVVCVVLCVVPDVVVVVVVVLVVLVVLLVCLVPVVVVLVVLLQVLLVVVVSVDDLVVLVSVLVVVLVLLCVQCPVLNDPLLSVLSVLSSVVSVVSSCVSNVNPDRPPPPPPPVPPPPDPDDDDDDDDDDDDDDDDDDDDDDDDDDDDDPPPDPPPGRPSVSSNVSVVSSNPPPD

Radius of gyration: 24.6 Å; Cα contacts (8 Å, |Δi|>4): 101; chains: 1; bounding box: 34×79×54 Å

Secondary structure (DSSP, 8-state):
-HHHH-GGGGGGGTTS-HHHHHHHHHHHHHHHHHTTT-HHHHHHHHHHHHHHHHHTT--GGGHHHHHHHHHHHHHHHHGGG--HHHHHHHHHHHHHHHHHHHHHTT-SS-----TTTTSSSS-S-------------------------------S---SS--HHHHHHHHHHHS----

Nearest PDB structures (foldseek):
  7ohd-assembly2_B  TM=9.368E-01  e=9.500E-03  Mus musculus
  4mu5-assembly1_A  TM=9.186E-01  e=1.169E-02  Mus musculus
  8wub-assembly1_A  TM=9.065E-01  e=1.054E-02  Homo sapiens
  4nzi-assembly1_A  TM=9.195E-01  e=1.515E-02  Mus musculus
  4mpm-assembly1_A  TM=9.043E-01  e=1.365E-02  Homo sapiens

pLDDT: mean 75.03, s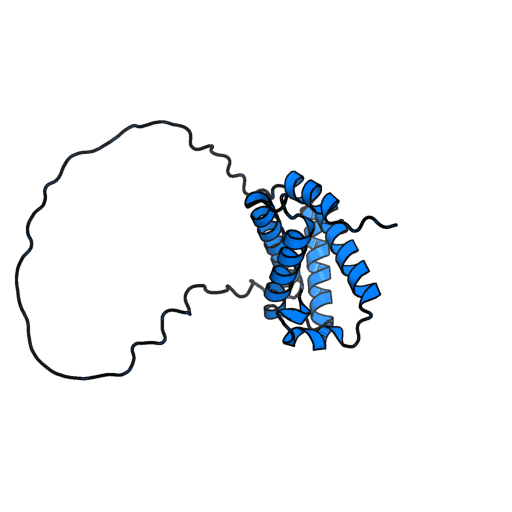td 24.83, range [29.39, 96.81]